Protein 8OKH (pdb70)

Nearest PDB structures (foldseek):
  8okh-assembly1_B  TM=1.004E+00  e=7.926E-37  Bdellovibrio bacteriovorus HD100
  4jdo-assembly1_A  TM=2.834E-01  e=5.975E-04  Chlamydia trachomatis
  3smh-assembly1_D  TM=2.593E-01  e=8.042E-04  Arachis hypogaea
  2ea7-assembly1_B  TM=2.022E-01  e=3.500E-04  Vigna angularis
  8ofd-assembly1_A  TM=1.565E-01  e=4.245E-03  Lupinus albus

Radius of gyration: 21.66 Å; Cα contacts (8 Å, |Δi|>4): 1075; chains: 2; bounding box: 51×47×64 Å

Secondary structure (DSSP, 8-state):
---EEEEE-SSBSSPPSEEE--EETTEEEE---EEEEE-TT-SEEEEEEEEEEEEEPPTTEEEEEEEEEEEEEEEE-SSSEEEEEEEEEEETTS--EEEEEEEEESSS-EEEEEEE---SEEEE--TT-EEEEEEEEEEEEEESS-EEEEEPPEEEEEEEEE----/-EEEEE-TTBSSPPSEEE--BSSSEEEE---EEEEE-TT-SEEEEEEEEEEEEE--SSEEEEEEEEEEEEEEEE-SSSEEEEEEEEEEETTS---EEEEEEEESSS-EEEEEEE---SEEEEPPTT-EEEEEEEEEEEEESSS-EEEEEPPEEEEEEEEE-----

Organism: Bdellovibrio bacteriovorus (strain ATCC 15356 / DSM 50701 / NCIMB 9529 / HD100) (NCBI:txid264462)

B-factor: mean 50.56, std 23.95, range [15.0, 150.12]

Structure (mmCIF, N/CA/C/O backbone):
data_8OKH
#
_entry.id   8OKH
#
_cell.length_a   90.159
_cell.length_b   90.159
_cell.length_c   112.552
_cell.angle_alpha   90.00
_cell.angle_beta   90.00
_cell.angle_gamma   90.00
#
_symmetry.space_group_name_H-M   'P 43 21 2'
#
loop_
_entity.id
_entity.type
_entity.pdbx_description
1 polymer 'DUF2807 domain-containing protein'
2 non-polymer GLYCEROL
3 non-polymer 1,2-ETHANEDIOL
4 water water
#
loop_
_atom_site.group_PDB
_atom_site.id
_atom_site.type_symbol
_atom_site.label_atom_id
_atom_site.label_alt_id
_atom_site.label_comp_id
_atom_site.label_asym_id
_atom_site.label_entity_id
_atom_site.label_seq_id
_atom_site.pdbx_PDB_ins_code
_atom_site.Cartn_x
_atom_site.Cartn_y
_atom_site.Cartn_z
_atom_site.occupancy
_atom_site.B_iso_or_equiv
_atom_site.auth_seq_id
_atom_site.auth_comp_id
_atom_site.auth_asym_id
_atom_site.auth_atom_id
_atom_site.pdbx_PDB_model_num
ATOM 1 N N . ALA A 1 4 ? -15.495 30.165 36.473 1.00 106.42 22 ALA A N 1
ATOM 2 C CA . ALA A 1 4 ? -15.965 30.527 37.808 1.00 110.96 22 ALA A CA 1
ATOM 3 C C . ALA A 1 4 ? -16.556 29.310 38.523 1.00 122.37 22 ALA A C 1
ATOM 4 O O . ALA A 1 4 ? -16.449 29.194 39.749 1.00 110.22 22 ALA A O 1
ATOM 6 N N . ALA A 1 5 ? -17.151 28.388 37.741 1.00 115.87 23 ALA A N 1
ATOM 7 C CA . ALA A 1 5 ? -17.947 27.272 38.265 1.00 92.75 23 ALA A CA 1
ATOM 8 C C . ALA A 1 5 ? -17.342 25.927 37.829 1.00 112.72 23 ALA A C 1
ATOM 9 O O . ALA A 1 5 ? -17.958 25.186 37.061 1.00 125.69 23 ALA A O 1
ATOM 11 N N . GLY A 1 6 ? -16.151 25.613 38.340 1.00 112.11 24 GLY A N 1
ATOM 12 C CA . GLY A 1 6 ? -15.425 24.357 38.112 1.00 76.62 24 GLY A CA 1
ATOM 13 C C . GLY A 1 6 ? -15.460 23.442 39.326 1.00 81.58 24 GLY A C 1
ATOM 14 O O . GLY A 1 6 ? -16.447 23.402 40.078 1.00 75.88 24 GLY A O 1
ATOM 15 N N . PHE A 1 7 ? -14.380 22.670 39.512 1.00 81.04 25 PHE A N 1
ATOM 16 C CA . PHE A 1 7 ? -14.383 21.766 40.668 1.00 61.62 25 PHE A CA 1
ATOM 17 C C . PHE A 1 7 ? -12.964 21.391 41.101 1.00 67.06 25 PHE A C 1
ATOM 18 O O . PHE A 1 7 ? -12.043 21.362 40.277 1.00 63.78 25 PHE A O 1
ATOM 26 N N . VAL A 1 8 ? -12.844 21.042 42.390 1.00 67.83 26 VAL A N 1
ATOM 27 C CA . VAL A 1 8 ? -11.500 20.750 42.964 1.00 58.65 26 VAL A CA 1
ATOM 28 C C . VAL A 1 8 ? -11.451 19.367 43.615 1.00 51.18 26 VAL A C 1
ATOM 29 O O . VAL A 1 8 ? -12.384 19.034 44.365 1.00 53.96 26 VAL A O 1
ATOM 33 N N . GLU A 1 9 ? -10.412 18.594 43.318 1.00 52.41 27 GLU A N 1
ATOM 34 C CA . GLU A 1 9 ? -10.155 17.293 43.936 1.00 55.31 27 GLU A CA 1
ATOM 35 C C . GLU A 1 9 ? -8.943 17.442 44.857 1.00 53.35 27 GLU A C 1
ATOM 36 O O . GLU A 1 9 ? -7.911 17.960 44.432 1.00 47.53 27 GLU A O 1
ATOM 42 N N . THR A 1 10 ? -9.051 17.020 46.115 1.00 51.87 28 THR A N 1
ATOM 43 C CA . THR A 1 10 ? -7.878 17.048 46.979 1.00 34.90 28 THR A CA 1
ATOM 44 C C . THR A 1 10 ? -7.534 15.627 47.389 1.00 41.65 28 THR A C 1
ATOM 45 O O . THR A 1 10 ? -8.398 14.743 47.378 1.00 42.45 28 THR A O 1
ATOM 49 N N . ALA A 1 11 ? -6.261 15.421 47.744 1.00 38.40 29 ALA A N 1
ATOM 50 C CA . ALA A 1 11 ? -5.747 14.105 48.110 1.00 33.66 29 ALA A CA 1
ATOM 51 C C . ALA A 1 11 ? -4.529 14.255 48.997 1.00 37.87 29 ALA A C 1
ATOM 52 O O . ALA A 1 11 ? -3.827 15.265 48.959 1.00 42.50 29 ALA A O 1
ATOM 54 N N . GLY A 1 12 ? -4.274 13.224 49.784 1.00 41.41 30 GLY A N 1
ATOM 55 C CA . GLY A 1 12 ? -3.070 13.178 50.582 1.00 48.16 30 GLY A CA 1
ATOM 56 C C . GLY A 1 12 ? -3.377 12.776 52.007 1.00 37.78 30 GLY A C 1
ATOM 57 O O . GLY A 1 12 ? -4.525 12.840 52.452 1.00 54.54 30 GLY A O 1
ATOM 58 N N . ASN A 1 13 ? -2.344 12.382 52.734 1.00 42.14 31 ASN A N 1
ATOM 59 C CA . ASN A 1 13 ? -2.449 11.879 54.098 1.00 36.85 31 ASN A CA 1
ATOM 60 C C . ASN A 1 13 ? -2.425 12.971 55.160 1.00 3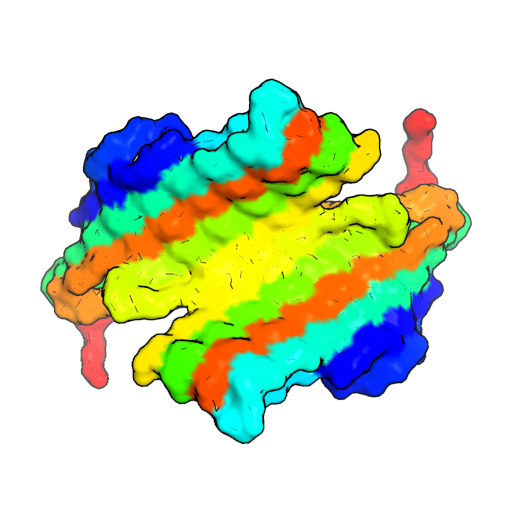1.43 31 ASN A C 1
ATOM 61 O O . ASN A 1 13 ? -2.552 12.653 56.337 1.00 38.88 31 ASN A O 1
ATOM 66 N N . ALA A 1 14 ? -2.209 14.236 54.800 1.00 38.46 32 ALA A N 1
ATOM 67 C CA . ALA A 1 14 ? -2.148 15.287 55.808 1.00 34.88 32 ALA A CA 1
ATOM 68 C C . ALA A 1 14 ? -3.136 16.439 55.556 1.00 37.81 32 ALA A C 1
ATOM 69 O O . ALA A 1 14 ? -3.059 17.462 56.245 1.00 46.73 32 ALA A O 1
ATOM 71 N N . CYS A 1 15 ? -4.067 16.311 54.613 1.00 33.75 33 CYS A N 1
ATOM 72 C CA . CYS A 1 15 ? -5.114 17.317 54.471 1.00 30.68 33 CYS A CA 1
ATOM 73 C C . CYS A 1 15 ? -5.866 17.466 55.786 1.00 34.75 33 CYS A C 1
ATOM 74 O O . CYS A 1 15 ? -6.182 16.479 56.447 1.00 44.49 33 CYS A O 1
ATOM 77 N N . GLU A 1 16 ? -6.103 18.699 56.213 1.00 33.68 34 GLU A N 1
ATOM 78 C CA . GLU A 1 16 ? -6.852 18.856 57.448 1.00 33.74 34 GLU A CA 1
ATOM 79 C C . GLU A 1 16 ? -8.310 18.505 57.233 1.00 44.40 34 GLU A C 1
ATOM 80 O O . GLU A 1 16 ? -8.976 17.941 58.118 1.00 45.08 34 GLU A O 1
ATOM 86 N N . TRP A 1 17 ? -8.818 18.844 56.065 1.00 38.83 35 TRP A N 1
ATOM 87 C CA . TRP A 1 17 ? -10.194 18.589 55.699 1.00 37.43 35 TRP A CA 1
ATOM 88 C C . TRP A 1 17 ? -10.232 17.373 54.814 1.00 43.24 35 TRP A C 1
ATOM 89 O O . TRP A 1 17 ? -9.379 17.214 53.937 1.00 38.05 35 TRP A O 1
ATOM 100 N N . THR A 1 18 ? -11.240 16.545 55.041 1.00 46.72 36 THR A N 1
ATOM 101 C CA . THR A 1 18 ? -11.371 15.247 54.413 1.00 48.69 36 THR A CA 1
ATOM 102 C C . THR A 1 18 ? -11.176 15.333 52.896 1.00 49.04 36 THR A C 1
ATOM 103 O O . THR A 1 18 ? -11.928 16.043 52.215 1.00 54.68 36 THR A O 1
ATOM 107 N N . PRO A 1 19 ? -10.184 14.638 52.344 1.00 41.22 37 PRO A N 1
ATOM 108 C CA . PRO A 1 19 ? -9.941 14.688 50.897 1.00 45.85 37 PRO A CA 1
ATOM 109 C C . PRO A 1 19 ? -11.144 14.234 50.068 1.00 51.72 37 PRO A C 1
ATOM 110 O O . PRO A 1 19 ? -11.838 13.274 50.418 1.00 42.05 37 PRO A O 1
ATOM 114 N N . GLY A 1 20 ? -11.371 14.914 48.942 1.00 45.35 38 GLY A N 1
ATOM 115 C CA . GLY A 1 20 ? -12.481 14.554 48.075 1.00 39.38 38 GLY A CA 1
ATOM 116 C C . GLY A 1 20 ? -12.691 15.585 46.980 1.00 45.28 38 GLY A C 1
ATOM 117 O O . GLY A 1 20 ? -11.794 16.374 46.673 1.00 45.72 38 GLY A O 1
ATOM 118 N N . ARG A 1 21 ? -13.897 15.559 46.398 1.00 53.31 39 ARG A N 1
ATOM 119 C CA . ARG A 1 21 ? -14.320 16.516 45.376 1.00 52.51 39 ARG A CA 1
ATOM 120 C C . ARG A 1 21 ? -15.163 17.614 46.011 1.00 48.59 39 ARG A C 1
ATOM 121 O O . ARG A 1 21 ? -16.106 17.317 46.746 1.00 71.22 39 ARG A O 1
ATOM 129 N N . TYR A 1 22 ? -14.838 18.873 45.700 1.00 60.98 40 TYR A N 1
ATOM 130 C CA . TYR A 1 22 ? -15.533 20.045 46.213 1.00 48.17 40 TYR A CA 1
ATOM 131 C C . TYR A 1 22 ? -15.956 20.950 45.060 1.00 67.55 40 TYR A C 1
ATOM 132 O O . TYR A 1 22 ? -15.345 20.961 43.984 1.00 64.90 40 TYR A O 1
ATOM 141 N N . GLU A 1 23 ? -16.973 21.769 45.321 1.00 72.04 41 GLU A N 1
ATOM 142 C CA . GLU A 1 23 ? -17.464 22.726 44.344 1.00 65.52 41 GLU A CA 1
ATOM 143 C C . GLU A 1 23 ? -16.818 24.087 44.566 1.00 75.35 41 GLU A C 1
ATOM 144 O O . GLU A 1 23 ? -16.246 24.365 45.620 1.00 73.21 41 GLU A O 1
ATOM 150 N N . LEU A 1 24 ? -16.802 24.892 43.509 1.00 86.32 42 LEU A N 1
ATOM 151 C CA . LEU A 1 24 ? -16.167 26.198 43.583 1.00 79.72 42 LEU A CA 1
ATOM 152 C C . LEU A 1 24 ? -17.107 27.215 44.212 1.00 90.99 42 LEU A C 1
ATOM 153 O O . LEU A 1 24 ? -18.275 27.341 43.816 1.00 91.25 42 LEU A O 1
ATOM 158 N N . SER A 1 25 ? -16.594 27.950 45.191 1.00 99.60 43 SER A N 1
ATOM 159 C CA . SER A 1 25 ? -17.355 29.032 45.788 1.00 112.60 43 SER A CA 1
ATOM 160 C C . SER A 1 25 ? -16.416 30.199 46.024 1.00 113.90 43 SER A C 1
ATOM 161 O O . SER A 1 25 ? -15.319 30.033 46.582 1.00 87.80 43 SER A O 1
ATOM 164 N N . GLU A 1 26 ? -16.857 31.366 45.560 1.00 122.11 44 GLU A N 1
ATOM 165 C CA . GLU A 1 26 ? -16.085 32.597 45.626 1.00 114.79 44 GLU A CA 1
ATOM 166 C C . GLU A 1 26 ? -16.420 33.388 46.881 1.00 111.68 44 GLU A C 1
ATOM 167 O O . GLU A 1 26 ? -17.459 34.054 46.948 1.00 117.51 44 GLU A O 1
ATOM 173 N N . THR A 1 27 ? -15.515 33.363 47.841 1.00 117.45 45 THR A N 1
ATOM 174 C CA . THR A 1 27 ? -15.631 34.150 49.059 1.00 110.48 45 THR A CA 1
ATOM 175 C C . THR A 1 27 ? -14.857 35.454 48.855 1.00 113.00 45 THR A C 1
ATOM 176 O O . THR A 1 27 ? -13.626 35.434 48.751 1.00 128.53 45 THR A O 1
ATOM 180 N N . GLU A 1 28 ? -15.565 36.584 48.774 1.00 105.82 46 GLU A N 1
ATOM 181 C CA . GLU A 1 28 ? -14.918 37.903 48.691 1.00 114.32 46 GLU A CA 1
ATOM 182 C C . GLU A 1 28 ? -14.032 38.072 47.439 1.00 119.26 46 GLU A C 1
ATOM 183 O O . GLU A 1 28 ? -12.950 38.663 47.502 1.00 114.19 46 GLU A O 1
ATOM 189 N N . GLY A 1 29 ? -14.481 37.552 46.287 1.00 116.52 47 GLY A N 1
ATOM 190 C CA . GLY A 1 29 ? -13.723 37.604 45.035 1.00 96.69 47 GLY A CA 1
ATOM 191 C C . GLY A 1 29 ? -12.564 36.626 44.900 1.00 94.66 47 GLY A C 1
ATOM 192 O O . GLY A 1 29 ? -12.007 36.481 43.790 1.00 87.53 47 GLY A O 1
ATOM 193 N N . ARG A 1 30 ? -12.209 35.931 45.975 1.00 76.54 48 ARG A N 1
ATOM 194 C CA . ARG A 1 30 ? -11.110 34.983 46.009 1.00 55.88 48 ARG A CA 1
ATOM 195 C C . ARG A 1 30 ? -11.636 33.595 46.320 1.00 58.38 48 ARG A C 1
ATOM 196 O O . ARG A 1 30 ? -12.490 33.425 47.189 1.00 88.53 48 ARG A O 1
ATOM 204 N N . VAL A 1 31 ? -11.134 32.611 45.599 1.00 57.04 49 VAL A N 1
ATOM 205 C CA . VAL A 1 31 ? -11.557 31.229 45.745 1.00 50.03 49 VAL A CA 1
ATOM 206 C C . VAL A 1 31 ? -10.700 30.557 46.815 1.00 52.21 49 VAL A C 1
ATOM 207 O O . VAL A 1 31 ? -9.464 30.610 46.745 1.00 44.70 49 VAL A O 1
ATOM 211 N N . ARG A 1 32 ? -11.340 29.895 47.790 1.00 48.54 50 ARG A N 1
ATOM 212 C CA . ARG A 1 32 ? -10.610 29.082 48.765 1.00 41.57 50 ARG A CA 1
ATOM 213 C C . ARG A 1 32 ? -10.573 27.631 48.292 1.00 42.67 50 ARG A C 1
ATOM 214 O O . ARG A 1 32 ? -11.618 27.044 48.013 1.00 46.45 50 ARG A O 1
ATOM 222 N N . ILE A 1 33 ? -9.356 27.090 48.191 1.00 40.41 51 ILE A N 1
ATOM 223 C CA . ILE A 1 33 ? -9.187 25.648 47.859 1.00 37.99 51 ILE A CA 1
ATOM 224 C C . ILE A 1 33 ? -8.928 24.951 49.193 1.00 37.52 51 ILE A C 1
ATOM 225 O O . ILE A 1 33 ? -8.085 25.442 49.956 1.00 47.87 51 ILE A O 1
ATOM 230 N N . PRO A 1 34 ? -9.621 23.845 49.514 1.00 48.52 52 PRO A N 1
ATOM 231 C CA . PRO A 1 34 ? -9.504 23.206 50.848 1.00 43.29 52 PRO A CA 1
ATOM 232 C C . PRO A 1 34 ? -8.288 22.296 50.957 1.00 35.64 52 PRO A C 1
ATOM 233 O O . PRO A 1 34 ? -8.393 21.079 51.190 1.00 34.77 52 PRO A O 1
ATOM 237 N N . ASN A 1 35 ? -7.112 22.860 50.709 1.00 44.11 53 ASN A N 1
ATOM 238 C CA . ASN A 1 35 ? -5.883 22.084 50.772 1.00 34.68 53 ASN A CA 1
ATOM 239 C C . ASN A 1 35 ? -5.100 22.401 52.040 1.00 41.65 53 ASN A C 1
ATOM 240 O O . ASN A 1 35 ? -3.886 22.237 52.081 1.00 38.82 53 ASN A O 1
ATOM 245 N N . GLY A 1 36 ? -5.780 22.877 53.080 1.00 41.17 54 GLY A N 1
ATOM 246 C CA . GLY A 1 36 ? -5.090 23.130 54.331 1.00 34.78 54 GLY A CA 1
ATOM 247 C C . GLY A 1 36 ? -4.407 21.865 54.811 1.00 40.96 54 GLY A C 1
ATOM 248 O O . GLY A 1 36 ? -4.896 20.749 54.592 1.00 35.68 54 GLY A O 1
ATOM 249 N N . LEU A 1 37 ? -3.244 22.043 55.436 1.00 35.30 55 LEU A N 1
ATOM 250 C CA . LEU A 1 37 ? -2.386 20.936 55.836 1.00 23.82 55 LEU A CA 1
ATOM 251 C C . LEU A 1 37 ? -2.064 20.953 57.329 1.00 26.41 55 LEU A C 1
ATOM 252 O O . LEU A 1 37 ? -1.766 22.006 57.898 1.00 33.86 55 LEU A O 1
ATOM 257 N N . TYR A 1 38 ? -2.072 19.780 57.958 1.00 29.82 56 TYR A N 1
ATOM 258 C CA . TYR A 1 38 ? -1.714 19.655 59.372 1.00 24.88 56 TYR A CA 1
ATOM 259 C C . TYR A 1 38 ? -0.786 18.457 59.584 1.00 26.99 56 TYR A C 1
ATOM 260 O O . TYR A 1 38 ? -1.172 17.321 59.289 1.00 31.64 56 TYR A O 1
ATOM 269 N N . VAL A 1 39 ? 0.434 18.709 60.083 1.00 27.99 57 VAL A N 1
ATOM 270 C CA . VAL A 1 39 ? 1.450 17.679 60.349 1.00 22.29 57 VAL A CA 1
ATOM 271 C C . VAL A 1 39 ? 2.061 17.936 61.724 1.00 25.39 57 VAL A C 1
ATOM 272 O O . VAL A 1 39 ? 2.501 19.054 62.011 1.00 28.14 57 VAL A O 1
ATOM 276 N N . LYS A 1 40 ? 2.135 16.906 62.554 1.00 34.83 58 LYS A N 1
ATOM 277 C CA . LYS A 1 40 ? 2.601 17.035 63.930 1.00 26.65 58 LYS A CA 1
ATOM 278 C C . LYS A 1 40 ? 3.596 15.932 64.252 1.00 26.24 58 LYS A C 1
ATOM 279 O O . LYS A 1 40 ? 3.481 14.814 63.757 1.00 36.31 58 LYS A O 1
ATOM 285 N N . LYS A 1 41 ? 4.562 16.228 65.111 1.00 42.10 59 LYS A N 1
ATOM 286 C CA . LYS A 1 41 ? 5.532 15.217 65.532 1.00 28.62 59 LYS A CA 1
ATOM 287 C C . LYS A 1 41 ? 5.762 15.332 67.019 1.00 31.06 59 LYS A C 1
ATOM 288 O O . LYS A 1 41 ? 5.961 16.438 67.542 1.00 34.09 59 LYS A O 1
ATOM 294 N N . GLU A 1 42 ? 5.751 14.194 67.680 1.00 32.07 60 GLU A N 1
ATOM 295 C CA . GLU A 1 42 ? 6.077 14.121 69.083 1.00 29.26 60 GLU A CA 1
ATOM 296 C C . GLU A 1 42 ? 7.555 13.756 69.238 1.00 40.56 60 GLU A C 1
ATOM 297 O O . GLU A 1 42 ? 8.262 13.487 68.260 1.00 45.31 60 GLU A O 1
ATOM 303 N N . GLU A 1 43 ? 8.023 13.705 70.486 1.00 37.39 61 GLU A N 1
ATOM 304 C CA . GLU A 1 43 ? 9.382 13.257 70.765 1.00 37.02 61 GLU A CA 1
ATOM 305 C C . GLU A 1 43 ? 9.528 11.744 70.578 1.00 48.22 61 GLU A C 1
ATOM 306 O O . GLU A 1 43 ? 10.640 11.214 70.561 1.00 45.03 61 GLU A O 1
ATOM 312 N N . THR A 1 44 ? 8.429 11.045 70.414 1.00 50.40 62 THR A N 1
ATOM 313 C CA . THR A 1 44 ? 8.422 9.616 70.221 1.00 41.00 62 THR A CA 1
ATOM 314 C C . THR A 1 44 ? 8.768 9.240 68.784 1.00 40.71 62 THR A C 1
ATOM 315 O O . THR A 1 44 ? 8.792 8.056 68.442 1.00 57.23 62 THR A O 1
ATOM 319 N N . SER A 1 45 ? 8.994 10.206 67.913 1.00 45.01 63 SER A N 1
ATOM 320 C CA . SER A 1 45 ? 9.347 9.881 66.546 1.00 35.77 63 SER A CA 1
ATOM 321 C C . SER A 1 45 ? 10.370 10.884 66.039 1.00 44.57 63 SER A C 1
ATOM 322 O O . SER A 1 45 ? 10.350 12.075 66.395 1.00 34.24 63 SER A O 1
ATOM 325 N N . LYS A 1 46 ? 11.254 10.395 65.186 1.00 39.37 64 LYS A N 1
ATOM 326 C CA . LYS A 1 46 ? 12.331 11.227 64.667 1.00 34.38 64 LYS A CA 1
ATOM 327 C C . LYS A 1 46 ? 11.956 11.895 63.352 1.00 36.92 64 LYS A C 1
ATOM 328 O O . LYS A 1 46 ? 12.721 12.724 62.858 1.00 43.09 64 LYS A O 1
ATOM 334 N N . ILE A 1 47 ? 10.790 11.531 62.808 1.00 43.26 65 ILE A N 1
ATOM 335 C CA . ILE A 1 47 ? 10.377 12.092 61.490 1.00 41.48 65 ILE A CA 1
ATOM 336 C C . ILE A 1 47 ? 8.865 12.014 61.268 1.00 38.79 65 ILE A C 1
ATOM 337 O O . ILE A 1 47 ? 8.277 10.965 61.574 1.00 54.15 65 ILE A O 1
ATOM 342 N N . ALA A 1 48 ? 8.265 13.101 60.790 1.00 42.05 66 ALA A N 1
ATOM 343 C CA . ALA A 1 48 ? 6.868 13.145 60.381 1.00 37.32 66 ALA A CA 1
ATOM 344 C C . ALA A 1 48 ? 6.819 13.841 59.028 1.00 29.78 66 ALA A C 1
ATOM 345 O O . ALA A 1 48 ? 7.605 14.755 58.766 1.00 39.63 66 ALA A O 1
ATOM 347 N N . ARG A 1 49 ? 5.974 13.344 58.135 1.00 28.56 67 ARG A N 1
ATOM 348 C CA . ARG A 1 49 ? 5.832 13.946 56.824 1.00 28.96 67 ARG A CA 1
ATOM 349 C C . ARG A 1 49 ? 4.370 13.888 56.413 1.00 29.69 67 ARG A C 1
ATOM 350 O O . ARG A 1 49 ? 3.647 12.959 56.776 1.00 41.44 67 ARG A O 1
ATOM 358 N N . GLY A 1 50 ? 3.920 14.897 55.682 1.00 31.77 68 GLY A N 1
ATOM 359 C CA . GLY A 1 50 ? 2.534 14.914 55.244 1.00 22.92 68 GLY A CA 1
ATOM 360 C C . GLY A 1 50 ? 2.356 15.749 54.004 1.00 26.32 68 GLY A C 1
ATOM 361 O O . GLY A 1 50 ? 3.092 16.706 53.776 1.00 28.35 68 GLY A O 1
ATOM 362 N N . SER A 1 51 ? 1.337 15.420 53.220 1.00 36.52 69 SER A N 1
ATOM 363 C CA . SER A 1 51 ? 1.137 16.168 52.001 1.00 34.98 69 SER A CA 1
ATOM 364 C C . SER A 1 51 ? -0.356 16.332 51.760 1.00 36.93 69 SER A C 1
ATOM 365 O O . SER A 1 51 ? -1.165 15.515 52.205 1.00 39.15 69 SER A O 1
ATOM 368 N N . CYS A 1 52 ? -0.707 17.437 51.098 1.00 34.72 70 CYS A N 1
ATOM 369 C CA . CYS A 1 52 ? -2.044 17.666 50.571 1.00 36.52 70 CYS A CA 1
ATOM 370 C C . CYS A 1 52 ? -1.898 18.294 49.193 1.00 34.39 70 CYS A C 1
ATOM 371 O O . CYS A 1 52 ? -1.285 19.361 49.034 1.00 36.82 70 CYS A O 1
ATOM 374 N N . THR A 1 53 ? -2.455 17.626 48.199 1.00 31.32 71 THR A N 1
ATOM 375 C CA . THR A 1 53 ? -2.404 18.046 46.811 1.00 32.83 71 THR A CA 1
ATOM 376 C C . THR A 1 53 ? -3.822 18.327 46.346 1.00 29.94 71 THR A C 1
ATOM 377 O O . THR A 1 53 ? -4.788 17.771 46.882 1.00 45.13 71 THR A O 1
ATOM 381 N N . PHE A 1 54 ? -3.947 19.182 45.337 1.00 41.11 72 PHE A N 1
ATOM 382 C CA . PHE A 1 54 ? -5.246 19.416 44.703 1.00 34.45 72 PHE A CA 1
ATOM 383 C C . PHE A 1 54 ? -5.123 19.472 43.185 1.00 32.57 72 PHE A C 1
ATOM 384 O O . PHE A 1 54 ? -4.061 19.784 42.628 1.00 40.43 72 PHE A O 1
ATOM 392 N N . ALA A 1 55 ? -6.231 19.151 42.533 1.00 32.78 73 ALA A N 1
ATOM 393 C CA . ALA A 1 55 ? -6.399 19.247 41.090 1.00 33.35 73 ALA A CA 1
ATOM 394 C C . ALA A 1 55 ? -7.659 20.049 40.833 1.00 46.27 73 ALA A C 1
ATOM 395 O O . ALA A 1 55 ? -8.757 19.629 41.215 1.00 43.25 73 ALA A O 1
ATOM 397 N N . LEU A 1 56 ? -7.512 21.203 40.211 1.00 51.93 74 LEU A N 1
ATOM 398 C CA . LEU A 1 56 ? -8.622 22.119 40.009 1.00 42.25 74 LEU A CA 1
ATOM 399 C C . LEU A 1 56 ? -8.930 22.164 38.529 1.00 41.99 74 LEU A C 1
ATOM 400 O O . LEU A 1 56 ? -8.128 22.677 37.753 1.00 43.81 74 LEU A O 1
ATOM 405 N N . THR A 1 57 ? -10.082 21.630 38.137 1.00 57.26 75 THR A N 1
ATOM 406 C CA . THR A 1 57 ? -10.474 21.600 36.738 1.00 51.86 75 THR A CA 1
ATOM 407 C C . THR A 1 57 ? -11.351 22.808 36.446 1.00 50.49 75 THR A C 1
ATOM 408 O O . THR A 1 57 ? -12.397 23.006 37.099 1.00 62.48 75 THR A O 1
ATOM 412 N N . LEU A 1 58 ? -10.908 23.605 35.464 1.00 47.45 76 LEU A N 1
ATOM 413 C CA . LEU A 1 58 ? -11.483 24.896 35.114 1.00 47.86 76 LEU A CA 1
ATOM 414 C C . LEU A 1 58 ? -11.930 24.865 33.666 1.00 63.55 76 LEU A C 1
ATOM 415 O O . LEU A 1 58 ? -11.105 24.655 32.761 1.00 74.88 76 LEU A O 1
ATOM 420 N N . LYS A 1 59 ? -13.225 25.113 33.447 1.00 79.58 77 LYS A N 1
ATOM 421 C CA . LYS A 1 59 ? -13.816 25.090 32.111 1.00 82.37 77 LYS A CA 1
ATOM 422 C C . LYS A 1 59 ? -14.278 26.500 31.776 1.00 72.25 77 LYS A C 1
ATOM 423 O O . LYS A 1 59 ? -15.247 26.999 32.358 1.00 68.26 77 LYS A O 1
ATOM 429 N N . ALA A 1 60 ? -13.658 27.086 30.796 1.00 66.87 78 ALA A N 1
ATOM 430 C CA . ALA A 1 60 ? -14.025 28.434 30.421 1.00 71.64 78 ALA A CA 1
ATOM 431 C C . ALA A 1 60 ? -15.275 28.406 29.541 1.00 84.81 78 ALA A C 1
ATOM 432 O O . ALA A 1 60 ? -15.381 27.574 28.634 1.00 92.12 78 ALA A O 1
ATOM 434 N N . PRO A 1 61 ? -16.283 29.272 29.790 1.00 73.74 79 PRO A N 1
ATOM 435 C CA . PRO A 1 61 ? -17.446 29.337 28.912 1.00 72.33 79 PRO A CA 1
ATOM 436 C C . PRO A 1 61 ? -16.985 29.766 27.514 1.00 84.34 79 PRO A C 1
ATOM 437 O O . PRO A 1 61 ? -15.939 30.377 27.405 1.00 85.57 79 PRO A O 1
ATOM 441 N N . ALA A 1 62 ? -17.773 29.441 26.489 1.00 94.04 80 ALA A N 1
ATOM 442 C CA . ALA A 1 62 ? -17.397 29.791 25.100 1.00 88.38 80 ALA A CA 1
ATOM 443 C C . ALA A 1 62 ? -17.219 31.307 24.992 1.00 85.42 80 ALA A C 1
ATOM 444 O O . ALA A 1 62 ? -17.992 32.040 25.635 1.00 88.44 80 ALA A O 1
ATOM 446 N N . GLY A 1 63 ? -16.226 31.748 24.217 1.00 85.16 81 GLY A N 1
ATOM 447 C CA . GLY A 1 63 ? -15.973 33.191 24.047 1.00 78.69 81 GLY A CA 1
ATOM 448 C C . GLY A 1 63 ? -15.488 33.811 25.341 1.00 83.69 81 GLY A C 1
ATOM 449 O O . GLY A 1 63 ? -15.446 35.052 25.423 1.00 86.94 81 GLY A O 1
ATOM 450 N N . LYS A 1 64 ? -15.136 32.973 26.318 1.00 71.47 82 LYS A N 1
ATOM 451 C CA . LYS A 1 64 ? -14.664 33.476 27.633 1.00 82.68 82 LYS A CA 1
ATOM 452 C C . LYS A 1 64 ? -13.323 32.818 27.963 1.00 74.78 82 LYS A C 1
ATOM 453 O O . LYS A 1 64 ? -13.042 31.740 27.407 1.00 91.91 82 LYS A O 1
ATOM 459 N N . LYS A 1 65 ? -12.530 33.449 28.827 1.00 76.67 83 LYS A N 1
ATOM 460 C CA . LYS A 1 65 ? -11.244 32.882 29.229 1.00 77.81 83 LYS A CA 1
ATOM 461 C C . LYS A 1 65 ? -11.159 32.881 30.761 1.00 82.98 83 LYS A C 1
ATOM 462 O O . LYS A 1 65 ? -11.654 33.806 31.407 1.00 72.73 83 LYS A O 1
ATOM 468 N N . ILE A 1 66 ? -10.576 31.849 31.373 1.00 61.40 84 ILE A N 1
ATOM 469 C CA . ILE A 1 66 ? -10.448 31.820 32.829 1.00 55.47 84 ILE A CA 1
ATOM 470 C C . ILE A 1 66 ? -8.999 32.087 33.188 1.00 58.25 84 ILE A C 1
ATOM 471 O O . ILE A 1 66 ? -8.092 31.496 32.598 1.00 68.00 84 ILE A O 1
ATOM 476 N N . VAL A 1 67 ? -8.776 32.993 34.137 1.00 53.87 85 VAL A N 1
ATOM 477 C CA . VAL A 1 67 ? -7.428 33.370 34.535 1.00 47.96 85 VAL A CA 1
ATOM 478 C C . VAL A 1 67 ? -7.281 33.270 36.048 1.00 64.40 85 VAL A C 1
ATOM 479 O O . VAL A 1 67 ? -8.122 33.791 36.797 1.00 58.45 85 VAL A O 1
ATOM 483 N N . VAL A 1 68 ? -6.199 32.617 36.482 1.00 48.65 86 VAL A N 1
ATOM 484 C CA . VAL A 1 68 ? -5.874 32.397 37.882 1.00 38.54 86 VAL A CA 1
ATOM 485 C C . VAL A 1 68 ? -4.550 33.090 38.168 1.00 46.43 86 VAL A C 1
ATOM 486 O O . VAL A 1 68 ? -3.565 32.852 37.451 1.00 55.43 86 VAL A O 1
ATOM 490 N N . ARG A 1 69 ? -4.532 33.930 39.219 1.00 54.24 87 ARG A N 1
ATOM 491 C CA . ARG A 1 69 ? -3.351 34.677 39.653 1.00 46.84 87 ARG A CA 1
ATOM 492 C C . ARG A 1 69 ? -3.333 34.853 41.169 1.00 60.59 87 ARG A C 1
ATOM 493 O O . ARG A 1 69 ? -4.341 34.649 41.869 1.00 52.79 87 ARG A O 1
ATOM 501 N N . ASP A 1 70 ? -2.160 35.267 41.664 1.00 55.33 88 ASP A N 1
ATOM 502 C CA . ASP A 1 70 ? -1.997 35.781 43.025 1.00 56.25 88 ASP A CA 1
ATOM 503 C C . ASP A 1 70 ? -2.446 34.773 44.097 1.00 48.61 88 ASP A C 1
ATOM 504 O O . ASP A 1 70 ? -3.396 34.996 44.843 1.00 51.16 88 ASP A O 1
ATOM 509 N N . SER A 1 71 ? -1.743 33.648 44.172 1.00 42.88 89 SER A N 1
ATOM 510 C CA . SER A 1 71 ? -2.014 32.701 45.248 1.00 40.08 89 SER A CA 1
ATOM 511 C C . SER A 1 71 ? -1.448 33.216 46.567 1.00 33.82 89 SER A C 1
ATOM 512 O O . SER A 1 71 ? -0.493 33.996 46.603 1.00 42.90 89 SER A O 1
ATOM 515 N N . GLN A 1 72 ? -2.065 32.777 47.656 1.00 37.66 90 GLN A N 1
ATOM 516 C CA . GLN A 1 72 ? -1.714 33.216 49.002 1.00 35.60 90 GLN A CA 1
ATOM 517 C C . GLN A 1 72 ? -2.112 32.105 49.946 1.00 31.67 90 GLN A C 1
ATOM 518 O O . GLN A 1 72 ? -3.289 31.745 49.968 1.00 39.31 90 GLN A O 1
ATOM 524 N N . GLN A 1 73 ? -1.162 31.593 50.738 1.00 30.03 91 GLN A N 1
ATOM 525 C CA . GLN A 1 73 ? -1.439 30.505 51.675 1.00 31.40 91 GLN A CA 1
ATOM 526 C C . GLN A 1 73 ? -0.721 30.803 52.973 1.00 33.41 91 GLN A C 1
ATOM 527 O O . GLN A 1 73 ? 0.487 31.031 52.949 1.00 37.74 91 GLN A O 1
ATOM 533 N N . LEU A 1 74 ? -1.459 30.869 54.085 1.00 31.47 92 LEU A N 1
ATOM 534 C CA . LEU A 1 74 ? -0.852 31.149 55.385 1.00 27.55 92 LEU A CA 1
ATOM 535 C C . LEU A 1 74 ? -0.279 29.875 55.971 1.00 24.50 92 LEU A C 1
ATOM 536 O O . LEU A 1 74 ? -1.005 28.896 56.170 1.00 33.90 92 LEU A O 1
ATOM 541 N N . ILE A 1 75 ? 1.022 29.892 56.246 1.00 31.07 93 ILE A N 1
ATOM 542 C CA . ILE A 1 75 ? 1.771 28.747 56.742 1.00 35.22 93 ILE A CA 1
ATOM 543 C C . ILE A 1 75 ? 2.366 29.104 58.097 1.00 26.73 93 ILE A C 1
ATOM 544 O O . ILE A 1 75 ? 3.021 30.143 58.230 1.00 32.25 93 ILE A O 1
ATOM 549 N N . SER A 1 76 ? 2.178 28.227 59.082 1.00 20.50 94 SER A N 1
ATOM 550 C CA . SER A 1 76 ? 2.626 28.438 60.453 1.00 30.81 94 SER A CA 1
ATOM 551 C C . SER A 1 76 ? 3.423 27.233 60.886 1.00 29.36 94 SER A C 1
ATOM 552 O O . SER A 1 76 ? 2.866 26.130 61.015 1.00 36.27 94 SER A O 1
ATOM 555 N N . LEU A 1 77 ? 4.695 27.461 61.179 1.00 25.67 95 LEU A N 1
ATOM 556 C CA . LEU A 1 77 ? 5.608 26.422 61.619 1.00 24.62 95 LEU A CA 1
ATOM 557 C C . LEU A 1 77 ? 5.971 26.668 63.066 1.00 30.85 95 LEU A C 1
ATOM 558 O O . LEU A 1 77 ? 6.298 27.812 63.449 1.00 33.01 95 LEU A O 1
ATOM 563 N N . ARG A 1 78 ? 5.930 25.583 63.848 1.00 24.07 96 ARG A N 1
ATOM 564 C CA . ARG A 1 78 ? 6.313 25.634 65.279 1.00 18.45 96 ARG A CA 1
ATOM 565 C C . ARG A 1 78 ? 7.280 24.479 65.554 1.00 21.81 96 ARG A C 1
ATOM 566 O O . ARG A 1 78 ? 6.936 23.335 65.213 1.00 25.18 96 ARG A O 1
ATOM 574 N N . ALA A 1 79 ? 8.437 24.771 66.143 1.00 32.25 97 ALA A N 1
ATOM 575 C CA . ALA A 1 79 ? 9.449 23.761 66.451 1.00 30.74 97 ALA A CA 1
ATOM 576 C C . ALA A 1 79 ? 9.856 23.919 67.913 1.00 30.33 97 ALA A C 1
ATOM 577 O O . ALA A 1 79 ? 10.058 25.044 68.376 1.00 31.29 97 ALA A O 1
ATOM 579 N N . TYR A 1 80 ? 9.934 22.807 68.653 1.00 33.58 98 TYR A N 1
ATOM 580 C CA . TYR A 1 80 ? 10.338 22.889 70.051 1.00 27.64 98 TYR A CA 1
ATOM 581 C C . TYR A 1 80 ? 11.692 22.202 70.231 1.00 34.12 98 TYR A C 1
ATOM 582 O O . TYR A 1 80 ? 12.031 21.279 69.486 1.00 36.50 98 TYR A O 1
ATOM 591 N N . PRO A 1 81 ? 12.518 22.654 71.166 1.00 34.85 99 PRO A N 1
ATOM 592 C CA . PRO A 1 81 ? 13.818 21.993 71.376 1.00 34.20 99 PRO A CA 1
ATOM 593 C C . PRO A 1 81 ? 13.640 20.556 71.855 1.00 36.99 99 PRO A C 1
ATOM 594 O O . PRO A 1 81 ? 12.557 20.142 72.291 1.00 37.38 99 PRO A O 1
ATOM 598 N N . GLN A 1 82 ? 14.682 19.754 71.662 1.00 30.80 100 GLN A N 1
ATOM 599 C CA . GLN A 1 82 ? 15.999 20.117 71.180 1.00 38.22 100 GLN A CA 1
ATOM 600 C C . GLN A 1 82 ? 16.148 19.619 69.776 1.00 33.47 100 GLN A C 1
ATOM 601 O O . GLN A 1 82 ? 15.702 18.520 69.463 1.00 36.52 100 GLN A O 1
ATOM 607 N N . GLN A 1 83 ? 16.782 20.407 68.917 1.00 34.65 101 GLN A N 1
ATOM 608 C CA . GLN A 1 83 ? 17.146 19.952 67.576 1.00 29.25 101 GLN A CA 1
ATOM 609 C C . GLN A 1 83 ? 15.953 19.415 66.792 1.00 26.63 101 GLN A C 1
ATOM 610 O O . GLN A 1 83 ? 15.898 18.255 66.394 1.00 44.04 101 GLN A O 1
ATOM 616 N N . THR A 1 84 ? 15.010 20.295 66.519 1.00 30.49 102 THR A N 1
ATOM 617 C CA . THR A 1 84 ? 13.879 19.948 65.673 1.00 32.41 102 THR A CA 1
ATOM 618 C C . THR A 1 84 ? 13.841 20.880 64.476 1.00 34.60 102 THR A C 1
ATOM 619 O O . THR A 1 84 ? 13.977 22.100 64.634 1.00 34.03 102 THR A O 1
ATOM 623 N N . ARG A 1 85 ? 13.628 20.313 63.290 1.00 27.68 103 ARG A N 1
ATOM 624 C CA A ARG A 1 85 ? 13.572 21.059 62.042 0.47 29.92 103 ARG A CA 1
ATOM 625 C CA B ARG A 1 85 ? 13.572 21.062 62.044 0.53 28.50 103 ARG A CA 1
ATOM 626 C C . ARG A 1 85 ? 12.185 20.892 61.448 1.00 27.20 103 ARG A C 1
ATOM 627 O O . ARG A 1 85 ? 11.658 19.773 61.387 1.00 39.34 103 ARG A O 1
ATOM 642 N N . VAL A 1 86 ? 11.585 21.988 61.026 1.00 23.24 104 VAL A N 1
ATOM 643 C CA . VAL A 1 86 ? 10.277 21.938 60.396 1.00 23.62 104 VAL A CA 1
ATOM 644 C C . VAL A 1 86 ? 10.374 22.659 59.061 1.00 25.47 104 VAL A C 1
ATOM 645 O O . VAL A 1 86 ? 10.839 23.813 59.001 1.00 32.37 104 VAL A O 1
ATOM 649 N N . LYS A 1 87 ? 9.900 22.007 57.998 1.00 21.32 105 LYS A N 1
ATOM 650 C CA . LYS A 1 87 ? 10.012 22.574 56.663 1.00 32.70 105 LYS A CA 1
ATOM 651 C C . LYS A 1 87 ? 8.735 22.320 55.866 1.00 24.36 105 LYS A C 1
ATOM 652 O O . LYS A 1 87 ? 8.282 21.181 55.756 1.00 33.29 105 LYS A O 1
ATOM 658 N N . ALA A 1 88 ? 8.189 23.375 55.276 1.00 27.29 106 ALA A N 1
ATOM 659 C CA . ALA A 1 88 ? 7.060 23.298 54.362 1.00 26.53 106 ALA A CA 1
ATOM 660 C C . ALA A 1 88 ? 7.527 23.625 52.937 1.00 35.22 106 ALA A C 1
ATOM 661 O O . ALA A 1 88 ? 8.412 24.470 52.727 1.00 27.72 106 ALA A O 1
ATOM 663 N N . GLU A 1 89 ? 6.969 22.902 51.964 1.00 30.98 107 GLU A N 1
ATOM 664 C CA . GLU A 1 89 ? 7.260 23.057 50.538 1.00 32.23 107 GLU A CA 1
ATOM 665 C C . GLU A 1 89 ? 5.933 23.201 49.833 1.00 29.25 107 GLU A C 1
ATOM 666 O O . GLU A 1 89 ? 5.005 22.434 50.103 1.00 33.22 107 GLU A O 1
ATOM 672 N N . VAL A 1 90 ? 5.838 24.170 48.935 1.00 31.07 108 VAL A N 1
ATOM 673 C CA . VAL A 1 90 ? 4.595 24.444 48.240 1.00 34.47 108 VAL A CA 1
ATOM 674 C C . VAL A 1 90 ? 4.906 24.685 46.768 1.00 36.20 108 VAL A C 1
ATOM 675 O O . VAL A 1 90 ? 5.933 25.278 46.420 1.00 39.47 108 VAL A O 1
ATOM 679 N N . GLU A 1 91 ? 4.004 24.239 45.906 1.00 43.00 109 GLU A N 1
ATOM 680 C CA . GLU A 1 91 ? 4.262 24.237 44.468 1.00 51.35 109 GLU A CA 1
ATOM 681 C C . GLU A 1 91 ? 2.898 24.284 43.766 1.00 52.26 109 GLU A C 1
ATOM 682 O O . GLU A 1 91 ? 2.053 23.416 44.015 1.00 48.53 109 GLU A O 1
ATOM 688 N N . ILE A 1 92 ? 2.623 25.336 42.975 1.00 46.66 110 ILE A N 1
ATOM 689 C CA . ILE A 1 92 ? 1.395 25.418 42.174 1.00 46.83 110 ILE A CA 1
ATOM 690 C C . ILE A 1 92 ? 1.762 25.545 40.703 1.00 45.97 110 ILE A C 1
ATOM 691 O O . ILE A 1 92 ? 2.702 26.276 40.358 1.00 53.85 110 ILE A O 1
ATOM 696 N N . PHE A 1 93 ? 1.000 24.864 39.835 1.00 34.26 111 PHE A N 1
ATOM 697 C CA . PHE A 1 93 ? 1.397 24.817 38.433 1.00 40.84 111 PHE A CA 1
ATOM 698 C C . PHE A 1 93 ? 0.261 24.308 37.563 1.00 40.75 111 PHE A C 1
ATOM 699 O O . PHE A 1 93 ? -0.605 23.561 38.009 1.00 45.50 111 PHE A O 1
ATOM 707 N N . LYS A 1 94 ? 0.303 24.702 36.298 1.00 43.21 112 LYS A N 1
ATOM 708 C CA . LYS A 1 94 ? -0.626 24.156 35.327 1.00 34.20 112 LYS A CA 1
ATOM 709 C C . LYS A 1 94 ? -0.220 22.736 34.980 1.00 36.71 112 LYS A C 1
ATOM 710 O O . LYS A 1 94 ? 0.957 22.462 34.729 1.00 54.60 112 LYS A O 1
ATOM 716 N N . ALA A 1 95 ? -1.188 21.827 34.962 1.00 36.53 113 ALA A N 1
ATOM 717 C CA . ALA A 1 95 ? -0.892 20.445 34.593 1.00 45.80 113 ALA A CA 1
ATOM 718 C C . ALA A 1 95 ? -0.124 20.392 33.276 1.00 46.74 113 ALA A C 1
ATOM 719 O O . ALA A 1 95 ? -0.499 21.035 32.295 1.00 53.19 113 ALA A O 1
ATOM 721 N N . GLY A 1 96 ? 0.944 19.600 33.241 1.00 49.72 114 GLY A N 1
ATOM 722 C CA . GLY A 1 96 ? 1.755 19.538 32.049 1.00 46.17 114 GLY A CA 1
ATOM 723 C C . GLY A 1 96 ? 2.826 20.596 31.974 1.00 58.41 114 GLY A C 1
ATOM 724 O O . GLY A 1 96 ? 3.635 20.568 31.038 1.00 61.72 114 GLY A O 1
ATOM 725 N N . SER A 1 97 ? 2.778 21.597 32.843 1.00 45.41 115 SER A N 1
ATOM 726 C CA . SER A 1 97 ? 3.793 22.632 32.882 1.00 45.66 115 SER A CA 1
ATOM 727 C C . SER A 1 97 ? 4.596 22.547 34.163 1.00 39.73 115 SER A C 1
ATOM 728 O O . SER A 1 97 ? 4.218 21.878 35.137 1.00 36.37 115 SER A O 1
ATOM 731 N N . GLN A 1 98 ? 5.706 23.277 34.143 1.00 41.96 116 GLN A N 1
ATOM 732 C CA . GLN A 1 98 ? 6.563 23.436 35.302 1.00 36.00 116 GLN A CA 1
ATOM 733 C C . GLN A 1 98 ? 6.042 24.583 36.142 1.00 36.96 116 GLN A C 1
ATOM 734 O O . GLN A 1 98 ? 5.392 25.502 35.630 1.00 54.79 116 GLN A O 1
ATOM 740 N N . GLY A 1 99 ? 6.331 24.533 37.443 1.00 31.78 117 GLY A N 1
ATOM 741 C CA . GLY A 1 99 ? 6.019 25.625 38.326 1.00 36.60 117 GLY A CA 1
ATOM 742 C C . GLY A 1 99 ? 7.246 25.972 39.155 1.00 37.08 117 GLY A C 1
ATOM 743 O O . GLY A 1 99 ? 8.287 25.320 39.050 1.00 55.08 117 GLY A O 1
ATOM 744 N N . ALA A 1 100 ? 7.103 27.025 39.958 1.00 35.05 118 ALA A N 1
ATOM 745 C CA . ALA A 1 100 ? 8.122 27.454 40.909 1.00 31.21 118 ALA A CA 1
ATOM 746 C C . ALA A 1 100 ? 7.808 26.905 42.293 1.00 27.67 118 ALA A C 1
ATOM 747 O O . ALA A 1 100 ? 6.654 26.906 42.719 1.00 40.16 118 ALA A O 1
ATOM 749 N N . LYS A 1 101 ? 8.826 26.369 42.953 1.00 37.70 119 LYS A N 1
ATOM 750 C CA . LYS A 1 101 ? 8.692 25.727 44.246 1.00 29.01 119 LYS A CA 1
ATOM 751 C C . LYS A 1 101 ? 9.208 26.651 45.335 1.00 30.22 119 LYS A C 1
ATOM 752 O O . LYS A 1 101 ? 10.323 27.169 45.229 1.00 30.11 119 LYS A O 1
ATOM 758 N N . GLN A 1 102 ? 8.417 26.841 46.387 1.00 30.55 120 GLN A N 1
ATOM 759 C CA . GLN A 1 102 ? 8.817 27.691 47.504 1.00 43.83 120 GLN A CA 1
ATOM 760 C C . GLN A 1 102 ? 8.858 26.870 48.783 1.00 32.95 120 GLN A C 1
ATOM 761 O O . GLN A 1 102 ? 8.042 25.965 48.963 1.00 32.40 120 GLN A O 1
ATOM 767 N N . THR A 1 103 ? 9.827 27.165 49.664 1.00 30.55 121 THR A N 1
ATOM 768 C CA . THR A 1 103 ? 9.959 26.449 50.930 1.00 23.47 121 THR A CA 1
ATOM 769 C C . THR A 1 103 ? 10.167 27.428 52.065 1.00 28.62 121 THR A C 1
ATOM 770 O O . THR A 1 103 ? 10.658 28.543 51.879 1.00 30.61 121 THR A O 1
ATOM 774 N N . LEU A 1 104 ? 9.740 27.007 53.240 1.00 28.98 122 LEU A N 1
ATOM 775 C CA . LEU A 1 104 ? 9.884 27.799 54.443 1.00 29.29 122 LEU A CA 1
ATOM 776 C C . LEU A 1 104 ? 10.294 26.854 55.564 1.00 35.99 122 LEU A C 1
ATOM 777 O O . LEU A 1 104 ? 9.709 25.777 55.702 1.00 32.68 122 LEU A O 1
ATOM 782 N N . GLU A 1 105 ? 11.283 27.246 56.365 1.00 34.64 123 GLU A N 1
ATOM 783 C CA . GLU A 1 105 ? 11.896 26.310 57.297 1.00 22.60 123 GLU A CA 1
ATOM 784 C C . GLU A 1 105 ? 12.370 27.026 58.556 1.00 25.89 123 GLU A C 1
ATOM 785 O O . GLU A 1 105 ? 12.816 28.170 58.494 1.00 28.64 123 GLU A O 1
ATOM 791 N N . ILE A 1 106 ? 12.210 26.384 59.705 1.00 24.24 124 ILE A N 1
ATOM 792 C CA . ILE A 1 106 ? 12.815 26.867 60.943 1.00 25.84 124 ILE A CA 1
ATOM 793 C C . ILE A 1 106 ? 13.454 25.688 61.654 1.00 25.84 124 ILE A C 1
ATOM 794 O O . ILE A 1 106 ? 13.152 24.522 61.377 1.00 27.89 124 ILE A O 1
ATOM 799 N N . VAL A 1 107 ? 14.302 26.000 62.622 1.00 28.29 125 VAL A N 1
ATOM 800 C CA . VAL A 1 107 ? 14.970 24.977 63.416 1.00 34.24 125 VAL A CA 1
ATOM 801 C C . VAL A 1 107 ? 14.954 25.420 64.867 1.00 29.23 125 VAL A C 1
ATOM 802 O O . VAL A 1 107 ? 15.388 26.529 65.169 1.00 30.21 125 VAL A O 1
ATOM 806 N N . ALA A 1 108 ? 14.427 24.591 65.753 1.00 29.55 126 ALA A N 1
ATOM 807 C CA . ALA A 1 108 ? 14.594 24.770 67.184 1.00 26.61 126 ALA A CA 1
ATOM 808 C C . ALA A 1 108 ? 15.890 24.096 67.586 1.00 29.29 126 ALA A C 1
ATOM 809 O O . ALA A 1 108 ? 16.044 22.890 67.386 1.00 48.52 126 ALA A O 1
ATOM 811 N N . ALA A 1 109 ? 16.803 24.851 68.173 1.00 25.69 127 ALA A N 1
ATOM 812 C CA . ALA A 1 109 ? 18.012 24.247 68.695 1.00 34.26 127 ALA A CA 1
ATOM 813 C C . ALA A 1 109 ? 17.811 24.085 70.194 1.00 33.90 127 ALA A C 1
ATOM 814 O O . ALA A 1 109 ? 17.459 22.998 70.678 1.00 31.35 127 ALA A O 1
ATOM 816 N N . GLU A 1 110 ? 17.982 25.180 70.935 1.00 32.37 128 GLU A N 1
ATOM 817 C CA . GLU A 1 110 ? 17.876 25.135 72.390 1.00 30.54 128 GLU A CA 1
ATOM 818 C C . GLU A 1 110 ? 16.573 25.700 72.956 1.00 28.68 128 GLU A C 1
ATOM 819 O O . GLU A 1 110 ? 16.253 25.410 74.115 1.00 36.71 128 GLU A O 1
ATOM 825 N N . LYS A 1 111 ? 15.832 26.503 72.190 1.00 35.93 129 LYS A N 1
ATOM 826 C CA . LYS A 1 111 ? 14.574 27.093 72.622 1.00 31.69 129 LYS A CA 1
ATOM 827 C C . LYS A 1 111 ? 13.548 26.932 71.505 1.00 27.81 129 LYS A C 1
ATOM 828 O O . LYS A 1 111 ? 13.896 26.592 70.368 1.00 32.93 129 LYS A O 1
ATOM 834 N N . ALA A 1 112 ? 12.270 27.137 71.853 1.00 37.55 130 ALA A N 1
ATOM 835 C CA . ALA A 1 112 ? 11.155 27.040 70.908 1.00 26.57 130 ALA A CA 1
ATOM 836 C C . ALA A 1 112 ? 11.259 28.108 69.827 1.00 26.51 130 ALA A C 1
ATOM 837 O O . ALA A 1 112 ? 11.708 29.226 70.074 1.00 43.03 130 ALA A O 1
ATOM 839 N N . GLU A 1 113 ? 10.800 27.779 68.623 1.00 24.05 131 GLU A N 1
ATOM 840 C CA . GLU A 1 113 ? 10.892 28.696 67.493 1.00 35.00 131 GLU A CA 1
ATOM 841 C C . GLU A 1 113 ? 9.596 28.677 66.699 1.00 31.42 131 GLU A C 1
ATOM 842 O O . GLU A 1 113 ? 8.909 27.652 66.634 1.00 34.83 131 GLU A O 1
ATOM 848 N N . LYS A 1 114 ? 9.269 29.813 66.079 1.00 42.42 132 LYS A N 1
ATOM 849 C CA . LYS A 1 114 ? 8.023 29.898 65.320 1.00 28.86 132 LYS A CA 1
ATOM 850 C C . LYS A 1 114 ? 8.204 30.809 64.136 1.00 23.08 132 LYS A C 1
ATOM 851 O O . LYS A 1 114 ? 9.143 31.601 64.070 1.00 35.40 132 LYS A O 1
ATOM 857 N N . THR A 1 115 ? 7.335 30.599 63.154 1.00 31.94 133 THR A N 1
ATOM 858 C CA . THR A 1 115 ? 7.205 31.527 62.046 1.00 29.88 133 THR A CA 1
ATOM 859 C C . THR A 1 115 ? 5.820 31.366 61.436 1.00 35.54 133 THR A C 1
ATOM 86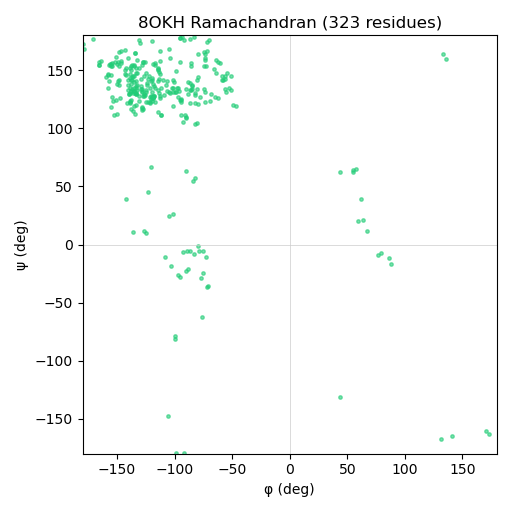0 O O . THR A 1 115 ? 5.323 30.244 61.277 1.00 38.93 133 THR A O 1
ATOM 864 N N . THR A 1 116 ? 5.220 32.486 61.056 1.00 36.66 134 THR A N 1
ATOM 865 C CA . THR A 1 116 ? 3.907 32.483 60.417 1.00 32.23 134 THR A CA 1
ATOM 866 C C . THR A 1 116 ? 3.969 33.415 59.230 1.00 31.20 134 THR A C 1
ATOM 867 O O . THR A 1 116 ? 4.168 34.614 59.412 1.00 50.44 134 THR A 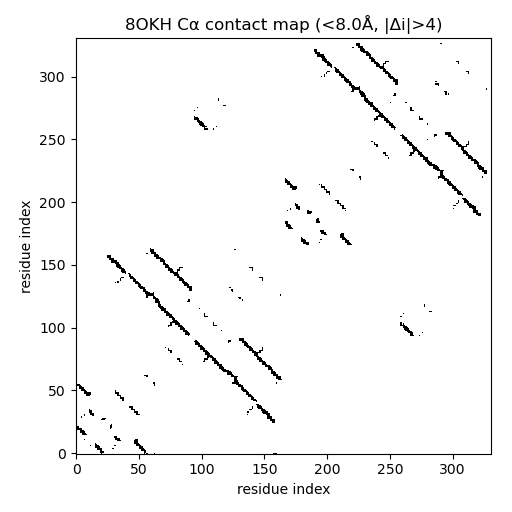O 1
ATOM 871 N N . GLN A 1 117 ? 3.868 32.861 58.019 1.00 37.47 135 GLN A N 1
ATOM 872 C CA . GLN A 1 117 ? 4.037 33.670 56.826 1.00 44.16 135 GLN A CA 1
ATOM 873 C C . GLN A 1 117 ? 3.101 33.273 55.698 1.00 46.25 135 GLN A C 1
ATOM 874 O O . GLN A 1 117 ? 2.744 32.101 55.542 1.00 38.31 135 GLN A O 1
ATOM 880 N N . TYR A 1 118 ? 2.786 34.263 54.855 1.00 35.32 136 TYR A N 1
ATOM 881 C CA . TYR A 1 118 ? 2.078 34.001 53.614 1.00 34.65 136 TYR A CA 1
ATOM 882 C C . TYR A 1 118 ? 3.076 33.600 52.539 1.00 32.59 136 TYR A C 1
ATOM 883 O O . TYR A 1 118 ? 4.148 34.203 52.403 1.00 46.83 136 TYR A O 1
ATOM 892 N N . VAL A 1 119 ? 2.743 32.550 51.819 1.00 34.53 137 VAL A N 1
ATOM 893 C CA . VAL A 1 119 ? 3.526 32.033 50.708 1.00 31.83 137 VAL A CA 1
ATOM 894 C C . VAL A 1 119 ? 2.627 31.946 49.479 1.00 30.19 137 VAL A C 1
ATOM 895 O O . VAL A 1 119 ? 1.522 31.397 49.561 1.00 49.35 137 VAL A O 1
ATOM 899 N N . GLY A 1 120 ? 3.073 32.517 48.365 1.00 38.71 138 GLY A N 1
ATOM 900 C CA . GLY A 1 120 ? 2.273 32.513 47.150 1.00 37.89 138 GLY A CA 1
ATOM 901 C C . GLY A 1 120 ? 3.013 33.210 46.034 1.00 31.99 138 GLY A C 1
ATOM 902 O O . GLY A 1 120 ? 4.098 33.770 46.223 1.00 38.44 138 GLY A O 1
ATOM 903 N N . GLN A 1 121 ? 2.431 33.121 44.847 1.00 40.66 139 GLN A N 1
ATOM 904 C CA . GLN A 1 121 ? 2.969 33.750 43.653 1.00 36.11 139 GLN A CA 1
ATOM 905 C C . GLN A 1 121 ? 1.995 34.843 43.248 1.00 44.48 139 GLN A C 1
ATOM 906 O O . GLN A 1 121 ? 0.797 34.587 43.117 1.00 51.05 139 GLN A O 1
ATOM 912 N N . LYS A 1 122 ? 2.491 36.065 43.083 1.00 51.11 140 LYS A N 1
ATOM 913 C CA . LYS A 1 122 ? 1.582 37.164 42.803 1.00 53.22 140 LYS A CA 1
ATOM 914 C C . LYS A 1 122 ? 1.072 37.147 41.370 1.00 57.79 140 LYS A C 1
ATOM 915 O O . LYS A 1 122 ? -0.035 37.642 41.115 1.00 60.96 140 LYS A O 1
ATOM 921 N N . ASP A 1 123 ? 1.825 36.541 40.457 1.00 41.76 141 ASP A N 1
ATOM 922 C CA . ASP A 1 123 ? 1.607 36.646 39.027 1.00 58.39 141 ASP A CA 1
ATOM 923 C C . ASP A 1 123 ? 0.593 35.614 38.490 1.00 56.01 141 ASP A C 1
ATOM 924 O O . ASP A 1 123 ? 0.052 34.777 39.217 1.00 51.47 141 ASP A O 1
ATOM 929 N N . VAL A 1 124 ? 0.295 35.703 37.187 1.00 62.50 142 VAL A N 1
ATOM 930 C CA . VAL A 1 124 ? -0.681 34.793 36.589 1.00 47.72 142 VAL A CA 1
ATOM 931 C C . VAL A 1 124 ? -0.165 33.377 36.705 1.00 50.06 142 VAL A C 1
ATOM 932 O O . VAL A 1 124 ? 0.965 33.078 36.307 1.00 59.26 142 VAL A O 1
ATOM 936 N N . LEU A 1 125 ? -0.974 32.498 37.280 1.00 58.05 143 LEU A N 1
ATOM 937 C CA . LEU A 1 125 ? -0.574 31.104 37.408 1.00 45.93 143 LEU A CA 1
ATOM 938 C C . LEU A 1 125 ? -1.137 30.225 36.313 1.00 45.02 143 LEU A C 1
ATOM 939 O O . LEU A 1 125 ? -0.565 29.166 36.023 1.00 48.84 143 LEU A O 1
ATOM 944 N N . LEU A 1 126 ? -2.271 30.613 35.740 1.00 55.29 144 LEU A N 1
ATOM 945 C CA . LEU A 1 126 ? -2.896 29.789 34.718 1.00 41.73 144 LEU A CA 1
ATOM 946 C C . LEU A 1 126 ? -3.809 30.653 33.874 1.00 57.78 144 LEU A C 1
ATOM 947 O O . LEU A 1 126 ? -4.452 31.579 34.391 1.00 58.07 144 LEU A O 1
ATOM 952 N N . GLU A 1 127 ? -3.896 30.304 32.583 1.00 57.96 145 GLU A N 1
ATOM 953 C CA . GLU A 1 127 ? -4.779 31.004 31.646 1.00 54.64 145 GLU A CA 1
ATOM 954 C C . GLU A 1 127 ? -5.240 30.033 30.556 1.00 54.23 145 GLU A C 1
ATOM 955 O O . GLU A 1 127 ? -4.445 29.568 29.730 1.00 56.52 145 GLU A O 1
ATOM 961 N N . THR A 1 128 ? -6.528 29.716 30.560 1.00 51.50 146 THR A N 1
ATOM 962 C CA . THR A 1 128 ? -7.073 28.823 29.559 1.00 57.85 146 THR A CA 1
ATOM 963 C C . THR A 1 128 ? -7.122 29.517 28.213 1.00 70.14 146 THR A C 1
ATOM 964 O O . THR A 1 128 ? -6.964 30.734 28.101 1.00 73.39 146 THR A O 1
ATOM 968 N N . ALA A 1 129 ? -7.329 28.714 27.177 1.00 70.78 147 ALA A N 1
ATOM 969 C CA . ALA A 1 129 ? -7.694 29.260 25.889 1.00 58.26 147 ALA A CA 1
ATOM 970 C C . ALA A 1 129 ? -9.110 29.801 25.963 1.00 74.80 147 ALA A C 1
ATOM 971 O O . ALA A 1 129 ? -9.778 29.722 26.999 1.00 73.01 147 ALA A O 1
ATOM 973 N N . CYS A 1 130 ? -9.547 30.407 24.863 1.00 86.94 148 CYS A N 1
ATOM 974 C CA . CYS A 1 130 ? -10.916 30.891 24.785 1.00 84.42 148 CYS A CA 1
ATOM 975 C C . CYS A 1 130 ? -11.862 29.698 24.763 1.00 79.01 148 CYS A C 1
ATOM 976 O O . CYS A 1 130 ? -11.614 28.705 24.065 1.00 75.76 148 CYS A O 1
ATOM 979 N N . GLY A 1 131 ? -12.863 29.734 25.643 1.00 91.67 149 GLY A N 1
ATOM 980 C CA . GLY A 1 131 ? -13.742 28.593 25.791 1.00 91.07 149 GLY A CA 1
ATOM 981 C C . GLY A 1 131 ? -13.013 27.340 26.196 1.00 92.52 149 GLY A C 1
ATOM 982 O O . GLY A 1 131 ? -13.527 26.239 25.983 1.00 81.13 149 GLY A O 1
ATOM 983 N N . GLY A 1 132 ? -11.809 27.481 26.768 1.00 88.52 150 GLY A N 1
ATOM 984 C CA . GLY A 1 132 ? -10.932 26.355 27.001 1.00 84.41 150 GLY A CA 1
ATOM 985 C C . GLY A 1 132 ? -11.033 25.757 28.390 1.00 79.49 150 GLY A C 1
ATOM 986 O O . GLY A 1 132 ? -11.779 26.207 29.261 1.00 75.71 150 GLY A O 1
ATOM 987 N N . SER A 1 133 ? -10.257 24.696 28.583 1.00 72.97 151 SER A N 1
ATOM 988 C CA . SER A 1 133 ? -10.222 23.992 29.853 1.00 78.83 151 SER A CA 1
ATOM 989 C C . SER A 1 133 ? -8.779 23.669 30.206 1.00 77.75 151 SER A C 1
ATOM 990 O O . SER A 1 133 ? -7.961 23.338 29.338 1.00 80.54 151 SER A O 1
ATOM 993 N N . ASP A 1 134 ? -8.477 23.792 31.489 1.00 79.45 152 ASP A N 1
ATOM 994 C CA . ASP A 1 134 ? -7.146 23.474 31.989 1.00 63.20 152 ASP A CA 1
ATOM 995 C C . ASP A 1 134 ? -7.296 22.946 33.413 1.00 49.73 152 ASP A C 1
ATOM 996 O O . ASP A 1 134 ? -8.376 23.028 34.018 1.00 61.43 152 ASP A O 1
ATOM 1001 N N . ILE A 1 135 ? -6.224 22.329 33.917 1.00 60.29 153 ILE A N 1
ATOM 1002 C CA . ILE A 1 135 ? -6.158 21.831 35.290 1.00 46.96 153 ILE A CA 1
ATOM 1003 C C . ILE A 1 135 ? -5.024 22.550 36.005 1.00 40.53 153 ILE A C 1
ATOM 1004 O O . ILE A 1 135 ? -3.897 22.604 35.495 1.00 51.97 153 ILE A O 1
ATOM 1009 N N . LEU A 1 136 ? -5.333 23.140 37.154 1.00 42.08 154 LEU A N 1
ATOM 1010 C CA . LEU A 1 136 ? -4.335 23.737 38.038 1.00 43.88 154 LEU A CA 1
ATOM 1011 C C . LEU A 1 136 ? -4.061 22.785 39.196 1.00 38.40 154 LEU A C 1
ATOM 1012 O O . LEU A 1 136 ? -4.973 22.464 39.966 1.00 48.78 154 LEU A O 1
ATOM 1017 N N . ARG A 1 137 ? -2.825 22.337 39.327 1.00 34.30 155 ARG A N 1
ATOM 1018 C CA . ARG A 1 137 ? -2.472 21.467 40.430 1.00 33.05 155 ARG A CA 1
ATOM 1019 C C . ARG A 1 137 ? -1.701 22.225 41.498 1.00 39.38 155 ARG A C 1
ATOM 1020 O O . ARG A 1 137 ? -1.109 23.290 41.251 1.00 37.78 155 ARG A O 1
ATOM 1028 N N . GLY A 1 138 ? -1.703 21.637 42.695 1.00 37.54 156 GLY A N 1
ATOM 1029 C CA . GLY A 1 138 ? -0.900 22.144 43.788 1.00 34.66 156 GLY A CA 1
ATOM 1030 C C . GLY A 1 138 ? -0.416 21.028 44.691 1.00 33.26 156 GLY A C 1
ATOM 1031 O O . GLY A 1 138 ? -1.204 20.177 45.111 1.00 45.66 156 GLY A O 1
ATOM 1032 N N . ASN A 1 139 ? 0.885 20.966 44.919 1.00 41.81 157 ASN A N 1
ATOM 1033 C CA . ASN A 1 139 ? 1.469 20.094 45.928 1.00 40.02 157 ASN A CA 1
ATOM 1034 C C . ASN A 1 139 ? 1.794 20.967 47.130 1.00 35.56 157 ASN A C 1
ATOM 1035 O O . ASN A 1 139 ? 2.292 22.093 46.970 1.00 37.45 157 ASN A O 1
ATOM 1040 N N . LEU A 1 140 ? 1.443 20.483 48.318 1.00 32.15 158 LEU A N 1
ATOM 1041 C CA . LEU A 1 140 ? 1.835 21.121 49.565 1.00 29.76 158 LEU A CA 1
ATOM 1042 C C . LEU A 1 140 ? 2.296 20.038 50.521 1.00 35.10 158 LEU A C 1
ATOM 1043 O O . LEU A 1 140 ? 1.594 19.037 50.714 1.00 35.60 158 LEU A O 1
ATOM 1048 N N . SER A 1 141 ? 3.460 20.224 51.131 1.00 30.69 159 SER A N 1
ATOM 1049 C CA . SER A 1 141 ? 3.940 19.146 51.969 1.00 38.83 159 SER A CA 1
ATOM 1050 C C . SER A 1 141 ? 4.758 19.727 53.112 1.00 32.31 159 SER A C 1
ATOM 1051 O O . SER A 1 141 ? 5.253 20.854 53.035 1.00 33.16 159 SER A O 1
ATOM 1054 N N . ALA A 1 142 ? 4.863 18.959 54.195 1.00 28.53 160 ALA A N 1
ATOM 1055 C CA . ALA A 1 142 ? 5.679 19.361 55.331 1.00 23.77 160 ALA A CA 1
ATOM 1056 C C . ALA A 1 142 ? 6.432 18.158 55.862 1.00 27.22 160 ALA A C 1
ATOM 1057 O O . ALA A 1 142 ? 5.942 17.023 55.821 1.00 32.46 160 ALA A O 1
ATOM 1059 N N . THR A 1 143 ? 7.629 18.432 56.361 1.00 26.28 161 THR A N 1
ATOM 1060 C CA . THR A 1 143 ? 8.517 17.446 56.937 1.00 22.47 161 THR A CA 1
ATOM 1061 C C . THR A 1 143 ? 9.040 18.014 58.234 1.00 30.93 161 THR A C 1
ATOM 1062 O O . THR A 1 143 ? 9.518 19.155 58.259 1.00 33.77 161 THR A O 1
ATOM 1066 N N . ILE A 1 144 ? 8.942 17.226 59.299 1.00 28.84 162 ILE A N 1
ATOM 1067 C CA . ILE A 1 144 ? 9.458 17.557 60.621 1.00 23.75 162 ILE A CA 1
ATOM 1068 C C . ILE A 1 144 ? 10.452 16.475 60.984 1.00 24.57 162 ILE A C 1
ATOM 1069 O O . ILE A 1 144 ? 10.095 15.294 61.003 1.00 35.32 162 ILE A O 1
ATOM 1074 N N . ILE A 1 145 ? 11.672 16.864 61.317 1.00 29.89 163 ILE A N 1
ATOM 1075 C CA . ILE A 1 145 ? 12.733 15.912 61.636 1.00 31.07 163 ILE A CA 1
ATOM 1076 C C . ILE A 1 145 ? 13.455 16.390 62.880 1.00 33.66 163 ILE A C 1
ATOM 1077 O O . ILE A 1 145 ? 13.793 17.573 62.973 1.00 34.88 163 ILE A O 1
ATOM 1082 N N . GLY A 1 146 ? 13.714 15.483 63.827 1.00 34.55 164 GLY A N 1
ATOM 1083 C CA . GLY A 1 146 ? 14.582 15.811 64.948 1.00 32.01 164 GLY A CA 1
ATOM 1084 C C . GLY A 1 146 ? 14.082 15.220 66.250 1.00 25.66 164 GLY A C 1
ATOM 1085 O O . GLY A 1 146 ? 13.234 14.337 66.266 1.00 36.82 164 GLY A O 1
ATOM 1086 N N . GLU A 1 147 ? 14.613 15.722 67.355 1.00 27.77 165 GLU A N 1
ATOM 1087 C CA . GLU A 1 147 ? 14.362 15.149 68.671 1.00 35.74 165 GLU A CA 1
ATOM 1088 C C . GLU A 1 147 ? 13.155 15.735 69.412 1.00 46.15 165 GLU A C 1
ATOM 1089 O O . GLU A 1 147 ? 12.629 15.074 70.318 1.00 57.40 165 GLU A O 1
ATOM 1095 N N . GLY A 1 148 ? 12.726 16.960 69.085 1.00 40.27 166 GLY A N 1
ATOM 1096 C CA . GLY A 1 148 ? 11.672 17.637 69.811 1.00 28.51 166 GLY A CA 1
ATOM 1097 C C . GLY A 1 148 ? 10.328 17.523 69.118 1.00 36.08 166 GLY A C 1
ATOM 1098 O O . GLY A 1 148 ? 10.194 16.856 68.099 1.00 37.21 166 GLY A O 1
ATOM 1099 N N . LYS A 1 149 ? 9.312 18.137 69.743 1.00 32.24 167 LYS A N 1
ATOM 1100 C CA . LYS A 1 149 ? 7.989 18.252 69.143 1.00 33.03 167 LYS A CA 1
ATOM 1101 C C . LYS A 1 149 ? 7.994 19.286 68.008 1.00 38.22 167 LYS A C 1
ATOM 1102 O O . LYS A 1 149 ? 8.859 20.165 67.940 1.00 27.93 167 LYS A O 1
ATOM 1108 N N . GLY A 1 150 ? 7.006 19.183 67.110 1.00 31.85 168 GLY A N 1
ATOM 1109 C CA . GLY A 1 150 ? 6.938 20.102 65.983 1.00 22.89 168 GLY A CA 1
ATOM 1110 C C . GLY A 1 150 ? 5.588 20.029 65.311 1.00 26.94 168 GLY A C 1
ATOM 1111 O O . GLY A 1 150 ? 4.858 19.041 65.433 1.00 33.01 168 GLY A O 1
ATOM 1112 N N . ARG A 1 151 ? 5.250 21.106 64.624 1.00 28.48 169 ARG A N 1
ATOM 1113 C CA . ARG A 1 151 ? 3.981 21.188 63.917 1.00 27.01 169 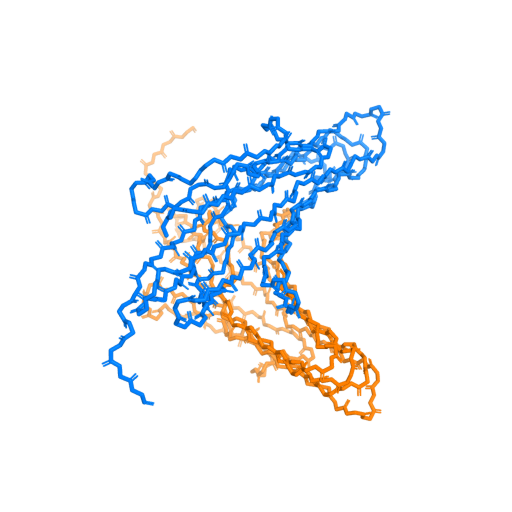ARG A CA 1
ATOM 1114 C C . ARG A 1 151 ? 4.123 22.083 62.703 1.00 27.46 169 ARG A C 1
ATOM 1115 O O . ARG A 1 151 ? 4.733 23.156 62.794 1.00 35.88 169 ARG A O 1
ATOM 1123 N N . ALA A 1 152 ? 3.526 21.658 61.587 1.00 24.69 170 ALA A N 1
ATOM 1124 C CA . ALA A 1 152 ? 3.372 22.487 60.395 1.00 25.10 170 ALA A CA 1
ATOM 1125 C C . ALA A 1 152 ? 1.890 22.552 60.081 1.00 23.04 170 ALA A C 1
ATOM 1126 O O . ALA A 1 152 ? 1.242 21.510 59.900 1.00 34.41 170 ALA A O 1
ATOM 1128 N N . PHE A 1 153 ? 1.351 23.774 60.037 1.00 35.91 171 PHE A N 1
ATOM 1129 C CA . PHE A 1 153 ? -0.062 24.022 59.788 1.00 29.17 171 PHE A CA 1
ATOM 1130 C C . PHE A 1 153 ? -0.193 25.022 58.650 1.00 29.11 171 PHE A C 1
ATOM 1131 O O . PHE A 1 153 ? 0.475 26.052 58.665 1.00 34.58 171 PHE A O 1
ATOM 1139 N N . ALA A 1 154 ? -0.984 24.699 57.633 1.00 33.72 172 ALA A N 1
ATOM 1140 C CA . ALA A 1 154 ? -1.223 25.600 56.509 1.00 30.09 172 ALA A CA 1
ATOM 1141 C C . ALA A 1 154 ? -2.712 25.779 56.386 1.00 32.88 172 ALA A C 1
ATOM 1142 O O . ALA A 1 154 ? -3.451 24.785 56.411 1.00 35.90 172 ALA A O 1
ATOM 1144 N N . LYS A 1 155 ? -3.141 27.035 56.272 1.00 29.96 173 LYS A N 1
ATOM 1145 C CA . LYS A 1 155 ? -4.576 27.311 56.035 1.00 37.23 173 LYS A CA 1
ATOM 1146 C C . LYS A 1 155 ? -4.842 27.092 54.548 1.00 28.47 173 LYS A C 1
ATOM 1147 O O . LYS A 1 155 ? -3.873 27.060 53.775 1.00 36.89 173 LYS A O 1
ATOM 1153 N N . ASN A 1 156 ? -6.107 26.956 54.170 1.00 31.62 174 ASN A N 1
ATOM 1154 C CA . ASN A 1 156 ? -6.465 26.765 52.775 1.00 36.24 174 ASN A CA 1
ATOM 1155 C C . ASN A 1 156 ? -5.794 27.831 51.920 1.00 39.98 174 ASN A C 1
ATOM 1156 O O . ASN A 1 156 ? -5.664 28.988 52.338 1.00 34.78 174 ASN A O 1
ATOM 1161 N N . VAL A 1 157 ? -5.394 27.461 50.690 1.00 28.63 175 VAL A N 1
ATOM 1162 C CA . VAL A 1 157 ? -4.859 28.482 49.791 1.00 36.92 175 VAL A CA 1
ATOM 1163 C C . VAL A 1 157 ? -6.013 29.261 49.175 1.00 41.80 175 VAL A C 1
ATOM 1164 O O . VAL A 1 157 ? -7.086 28.702 48.899 1.00 46.70 175 VAL A O 1
ATOM 1168 N N . THR A 1 158 ? -5.823 30.562 48.969 1.00 38.08 176 THR A N 1
ATOM 1169 C CA . THR A 1 158 ? -6.796 31.333 48.207 1.00 36.41 176 THR A CA 1
ATOM 1170 C C . THR A 1 158 ? -6.160 31.821 46.913 1.00 40.20 176 THR A C 1
ATOM 1171 O O . THR A 1 158 ? -4.946 32.011 46.838 1.00 41.83 176 THR A O 1
ATOM 1175 N N . LEU A 1 159 ? -7.011 32.003 45.897 1.00 42.94 177 LEU A N 1
ATOM 1176 C CA . LEU A 1 159 ? -6.627 32.305 44.526 1.00 40.29 177 LEU A CA 1
ATOM 1177 C C . LEU A 1 159 ? -7.537 33.402 43.978 1.00 47.22 177 LEU A C 1
ATOM 1178 O O . LEU A 1 159 ? -8.731 33.452 44.286 1.00 40.01 177 LEU A O 1
ATOM 1183 N N . ASP A 1 160 ? -6.978 34.272 43.145 1.00 49.58 178 ASP A N 1
ATOM 1184 C CA . ASP A 1 160 ? -7.800 35.177 42.355 1.00 43.99 178 ASP A CA 1
ATOM 1185 C C . ASP A 1 160 ? -8.116 34.469 41.040 1.00 49.11 178 ASP A C 1
ATOM 1186 O O . ASP A 1 160 ? -7.225 34.260 40.201 1.00 49.78 178 ASP A O 1
ATOM 1191 N N . ILE A 1 161 ? -9.370 34.065 40.872 1.00 41.00 179 ILE A N 1
ATOM 1192 C CA . ILE A 1 161 ? -9.837 33.462 39.634 1.00 48.13 179 ILE A CA 1
ATOM 1193 C C . ILE A 1 161 ? -10.919 34.354 39.043 1.00 52.97 179 ILE A C 1
ATOM 1194 O O . ILE A 1 161 ? -11.868 34.740 39.741 1.00 64.94 179 ILE A O 1
ATOM 1199 N N . GLN A 1 162 ? -10.750 34.717 37.773 1.00 46.55 180 GLN A N 1
ATOM 1200 C CA . GLN A 1 162 ? -11.658 35.641 37.116 1.00 49.54 180 GLN A CA 1
ATOM 1201 C C . GLN A 1 162 ? -11.912 35.186 35.692 1.00 59.11 180 GLN A C 1
ATOM 1202 O O . GLN A 1 162 ? -11.010 34.646 35.041 1.00 78.02 180 GLN A O 1
ATOM 1208 N N . GLU A 1 163 ? -13.158 35.334 35.239 1.00 63.43 181 GLU A N 1
ATOM 1209 C CA . GLU A 1 163 ? -13.494 35.131 33.833 1.00 72.84 181 GLU A CA 1
ATOM 1210 C C . GLU A 1 163 ? -13.223 36.441 33.104 1.00 66.77 181 GLU A C 1
ATOM 1211 O O . GLU A 1 163 ? -13.512 37.521 33.626 1.00 84.12 181 GLU A O 1
ATOM 1217 N N . VAL A 1 164 ? -12.613 36.347 31.940 1.00 73.02 182 VAL A N 1
ATOM 1218 C CA . VAL A 1 164 ? -12.221 37.509 31.158 1.00 82.57 182 VAL A CA 1
ATOM 1219 C C . VAL A 1 164 ? -12.813 37.413 29.749 1.00 80.87 182 VAL A C 1
ATOM 1220 O O . VAL A 1 164 ? -12.976 36.321 29.192 1.00 76.22 182 VAL A O 1
ATOM 1224 N N . ASP A 1 165 ? -13.140 38.575 29.174 1.00 101.22 183 ASP A N 1
ATOM 1225 C CA . ASP A 1 165 ? -13.752 38.631 27.845 1.00 96.88 183 ASP A CA 1
ATOM 1226 C C . ASP A 1 165 ? -12.714 38.317 26.771 1.00 100.15 183 ASP A C 1
ATOM 1227 O O . ASP A 1 165 ? -11.684 38.993 26.683 1.00 119.73 183 ASP A O 1
ATOM 1232 N N . CYS A 1 166 ? -12.971 37.298 25.952 1.00 81.06 184 CYS A N 1
ATOM 1233 C CA . CYS A 1 166 ? -12.183 37.105 24.733 1.00 81.53 184 CYS A CA 1
ATOM 1234 C C . CYS A 1 166 ? -12.800 38.035 23.703 1.00 94.52 184 CYS A C 1
ATOM 1235 O O . CYS A 1 166 ? -13.893 37.768 23.195 1.00 91.91 184 CYS A O 1
ATOM 1238 N N . ASN A 1 167 ? -12.149 39.165 23.420 1.00 100.27 185 ASN A N 1
ATOM 1239 C CA . ASN A 1 167 ? -12.800 40.147 22.511 1.00 111.30 185 ASN A CA 1
ATOM 1240 C C . ASN A 1 167 ? -11.770 40.808 21.588 1.00 110.28 185 ASN A C 1
ATOM 1241 O O . ASN A 1 167 ? -11.904 42.018 21.333 1.00 101.16 185 ASN A O 1
ATOM 1246 N N . LEU A 1 168 ? -10.798 40.035 21.096 1.00 119.77 186 LEU A N 1
ATOM 1247 C CA . LEU A 1 168 ? -9.773 40.583 20.170 1.00 117.21 186 LEU A CA 1
ATOM 1248 C C . LEU A 1 168 ? -8.942 39.432 19.594 1.00 110.02 186 LEU A C 1
ATOM 1249 O O . LEU A 1 168 ? -9.189 38.278 19.989 1.00 108.28 186 LEU A O 1
ATOM 1254 N N . GLU A 1 169 ? -8.008 39.738 18.690 1.00 101.52 187 GLU A N 1
ATOM 1255 C CA . GLU A 1 169 ? -7.109 38.697 18.126 1.00 104.23 187 GLU A CA 1
ATOM 1256 C C . GLU A 1 169 ? -5.728 39.316 17.888 1.00 113.69 187 GLU A C 1
ATOM 1257 O O . GLU A 1 169 ? -4.745 38.549 17.912 1.00 110.34 187 GLU A O 1
ATOM 1263 N N . GLY B 1 6 ? 25.605 53.068 63.046 1.00 75.09 24 GLY B N 1
ATOM 1264 C CA . GLY B 1 6 ? 24.928 52.189 62.096 1.00 82.42 24 GLY B CA 1
ATOM 1265 C C . GLY B 1 6 ? 25.586 51.950 60.730 1.00 79.21 24 GLY B C 1
ATOM 1266 O O . GLY B 1 6 ? 25.652 52.873 59.903 1.00 66.27 24 GLY B O 1
ATOM 1267 N N . PHE B 1 7 ? 26.022 50.710 60.460 1.00 68.51 25 PHE B N 1
ATOM 1268 C CA . PHE B 1 7 ? 26.749 50.451 59.214 1.00 45.10 25 PHE B CA 1
ATOM 1269 C C . PHE B 1 7 ? 26.616 48.994 58.797 1.00 54.95 25 PHE B C 1
ATOM 1270 O O . PHE B 1 7 ? 26.386 48.117 59.637 1.00 58.64 25 PHE B O 1
ATOM 1278 N N . VAL B 1 8 ? 26.773 48.722 57.496 1.00 40.30 26 VAL B N 1
ATOM 1279 C CA . VAL B 1 8 ? 26.660 47.349 57.010 1.00 48.81 26 VAL B CA 1
ATOM 1280 C C . VAL B 1 8 ? 27.967 46.896 56.365 1.00 44.96 26 VAL B C 1
ATOM 1281 O O . VAL B 1 8 ? 28.590 47.641 55.604 1.00 48.39 26 VAL B O 1
ATOM 1285 N N . GLU B 1 9 ? 28.374 45.659 56.649 1.00 33.57 27 GLU B N 1
ATOM 1286 C CA . GLU B 1 9 ? 29.476 45.013 55.939 1.00 38.23 27 GLU B CA 1
ATOM 1287 C C . GLU B 1 9 ? 28.944 43.832 55.132 1.00 34.45 27 GLU B C 1
ATOM 1288 O O . GLU B 1 9 ? 28.203 42.999 55.664 1.00 46.14 27 GLU B O 1
ATOM 1294 N N . THR B 1 10 ? 29.304 43.759 53.851 1.00 40.70 28 THR B N 1
ATOM 1295 C CA . THR B 1 10 ? 28.947 42.616 53.013 1.00 29.73 28 THR B CA 1
ATOM 1296 C C . THR B 1 10 ? 30.192 41.834 52.628 1.00 38.74 28 THR B C 1
ATOM 1297 O O . THR B 1 10 ? 31.319 42.342 52.649 1.00 44.01 28 THR B O 1
ATOM 1301 N N . ALA B 1 11 ? 29.964 40.575 52.276 1.00 41.50 29 ALA B N 1
ATOM 1302 C CA . ALA B 1 11 ? 31.050 39.680 51.922 1.00 30.89 29 ALA B CA 1
ATOM 1303 C C . ALA B 1 11 ? 30.490 38.616 51.000 1.00 42.31 29 ALA B C 1
ATOM 1304 O O . ALA B 1 11 ? 29.301 38.299 51.061 1.00 43.55 29 ALA B O 1
ATOM 1306 N N . GLY B 1 12 ? 31.356 38.056 50.147 1.00 46.99 30 GLY B N 1
ATOM 1307 C CA . GLY B 1 12 ? 30.967 36.900 49.354 1.00 25.32 30 GLY B CA 1
ATOM 1308 C C . GLY B 1 12 ? 31.352 36.903 47.901 1.00 38.98 30 GLY B C 1
ATOM 1309 O O . GLY B 1 12 ? 31.531 37.957 47.281 1.00 55.52 30 GLY B O 1
ATOM 1310 N N . ASN B 1 13 ? 31.376 35.718 47.308 1.00 33.24 31 ASN B N 1
ATOM 1311 C CA . ASN B 1 13 ? 31.940 35.612 45.968 1.00 38.47 31 ASN B CA 1
ATOM 1312 C C . ASN B 1 13 ? 30.976 35.982 44.850 1.00 35.22 31 ASN B C 1
ATOM 1313 O O . ASN B 1 13 ? 31.409 36.064 43.704 1.00 44.04 31 ASN B O 1
ATOM 1318 N N . ALA B 1 14 ? 29.688 36.213 45.130 1.00 37.55 32 ALA B N 1
ATOM 1319 C CA . ALA B 1 14 ? 28.750 36.537 44.060 1.00 34.91 32 ALA B CA 1
ATOM 1320 C C . ALA B 1 14 ? 27.980 37.823 44.346 1.00 28.84 32 ALA B C 1
ATOM 1321 O O . ALA B 1 14 ? 27.002 38.121 43.655 1.00 39.65 32 ALA B O 1
ATOM 1323 N N . CYS B 1 15 ? 28.386 38.596 45.338 1.00 33.44 33 CYS B N 1
ATOM 1324 C CA . CYS B 1 15 ? 27.810 39.922 45.516 1.00 28.87 33 CYS B CA 1
ATOM 1325 C C . CYS B 1 15 ? 27.959 40.735 44.237 1.00 40.53 33 CYS B C 1
ATOM 1326 O O . CYS B 1 15 ? 29.055 40.841 43.663 1.00 41.09 33 CYS B O 1
ATOM 1329 N N . GLU B 1 16 ? 26.861 41.352 43.808 1.00 32.62 34 GLU B N 1
ATOM 1330 C CA . GLU B 1 16 ? 26.946 42.142 42.593 1.00 33.74 34 GLU B CA 1
ATOM 1331 C C . GLU B 1 16 ? 27.751 43.418 42.812 1.00 36.47 34 GLU B C 1
ATOM 1332 O O . GLU B 1 16 ? 28.425 43.900 41.897 1.00 38.75 34 GLU B O 1
ATOM 1338 N N . TRP B 1 17 ? 27.632 44.016 43.983 1.00 35.72 35 TRP B N 1
ATOM 1339 C CA . TRP B 1 17 ? 28.366 45.215 44.325 1.00 37.96 35 TRP B CA 1
ATOM 1340 C C . TRP B 1 17 ? 29.539 44.845 45.215 1.00 40.24 35 TRP B C 1
ATOM 1341 O O . TRP B 1 17 ? 29.427 43.970 46.075 1.00 36.89 35 TRP B O 1
ATOM 1352 N N . THR B 1 18 ? 30.662 45.512 44.993 1.00 44.74 36 THR B N 1
ATOM 1353 C CA . THR B 1 18 ? 31.922 45.163 45.628 1.00 41.23 36 THR B CA 1
ATOM 1354 C C . THR B 1 18 ? 31.736 44.935 47.128 1.00 31.77 36 THR B C 1
ATOM 1355 O O . THR B 1 18 ? 31.340 45.864 47.845 1.00 42.60 36 THR B O 1
ATOM 1359 N N . PRO B 1 19 ? 32.024 43.751 47.650 1.00 34.27 37 PRO B N 1
ATOM 1360 C CA . PRO B 1 19 ? 31.884 43.547 49.095 1.00 47.13 37 PRO B CA 1
ATOM 1361 C C . PRO B 1 19 ? 32.715 44.574 49.850 1.00 41.55 37 PRO B C 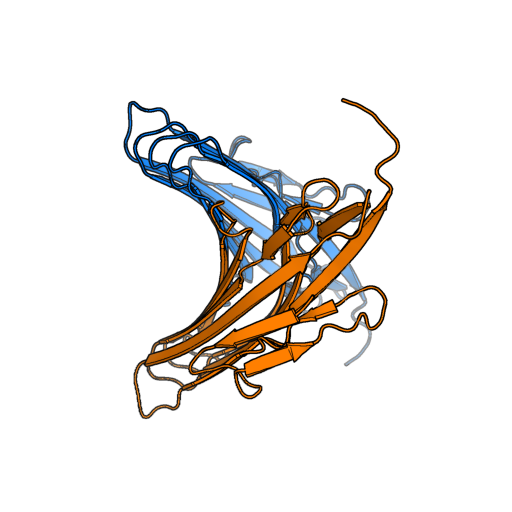1
ATOM 1362 O O . PRO B 1 19 ? 33.793 44.952 49.410 1.00 42.66 37 PRO B O 1
ATOM 1366 N N . GLY B 1 20 ? 32.187 45.052 50.970 1.00 43.32 38 GLY B N 1
ATOM 1367 C CA . GLY B 1 20 ? 32.913 46.019 51.767 1.00 33.89 38 GLY B CA 1
ATOM 1368 C C . GLY B 1 20 ? 32.059 46.549 52.905 1.00 40.40 38 GLY B C 1
ATOM 1369 O O . GLY B 1 20 ? 31.064 45.934 53.290 1.00 40.33 38 GLY B O 1
ATOM 1370 N N . ARG B 1 21 ? 32.502 47.677 53.465 1.00 49.75 39 ARG B N 1
ATOM 1371 C CA . ARG B 1 21 ? 31.774 48.391 54.507 1.00 53.90 39 ARG B CA 1
ATOM 1372 C C . ARG B 1 21 ? 31.057 49.581 53.881 1.00 53.03 39 ARG B C 1
ATOM 1373 O O . ARG B 1 21 ? 31.657 50.345 53.118 1.00 67.90 39 ARG B O 1
ATOM 1381 N N . TYR B 1 22 ? 29.777 49.721 54.187 1.00 59.50 40 TYR B N 1
ATOM 1382 C CA . TYR B 1 22 ? 28.917 50.762 53.661 1.00 52.24 40 TYR B CA 1
ATOM 1383 C C . TYR B 1 22 ? 28.221 51.452 54.824 1.00 62.32 40 TYR B C 1
ATOM 1384 O O . TYR B 1 22 ? 28.000 50.845 55.879 1.00 69.32 40 TYR B O 1
ATOM 1393 N N . GLU B 1 23 ? 27.822 52.707 54.617 1.00 48.23 41 GLU B N 1
ATOM 1394 C CA . GLU B 1 23 ? 27.001 53.368 55.619 1.00 61.66 41 GLU B CA 1
ATOM 1395 C C . GLU B 1 23 ? 25.546 53.296 55.191 1.00 55.84 41 GLU B C 1
ATOM 1396 O O . GLU B 1 23 ? 25.241 53.219 54.005 1.00 74.23 41 GLU B O 1
ATOM 1402 N N . LEU B 1 24 ? 24.652 53.256 56.168 1.00 82.61 42 LEU B N 1
ATOM 1403 C CA . LEU B 1 24 ? 23.227 53.111 55.898 1.00 79.34 42 LEU B CA 1
ATOM 1404 C C . LEU B 1 24 ? 22.553 54.442 55.648 1.00 94.13 42 LEU B C 1
ATOM 1405 O O . LEU B 1 24 ? 22.852 55.447 56.302 1.00 110.32 42 LEU B O 1
ATOM 1410 N N . SER B 1 25 ? 21.670 54.453 54.663 1.00 86.68 43 SER B N 1
ATOM 1411 C CA . SER B 1 25 ? 20.851 55.623 54.405 1.00 107.89 43 SER B CA 1
ATOM 1412 C C . SER B 1 25 ? 19.444 55.117 54.120 1.00 98.99 43 SER B C 1
ATOM 1413 O O . SER B 1 25 ? 19.260 54.030 53.551 1.00 72.38 43 SER B O 1
ATOM 1416 N N . GLU B 1 26 ? 18.475 55.838 54.684 1.00 105.59 44 GLU B N 1
ATOM 1417 C CA . GLU B 1 26 ? 17.058 55.509 54.588 1.00 98.42 44 GLU B CA 1
ATOM 1418 C C . GLU B 1 26 ? 16.488 56.212 53.358 1.00 96.58 44 GLU B C 1
ATOM 1419 O O . GLU B 1 26 ? 16.250 57.428 53.384 1.00 93.95 44 GLU B O 1
ATOM 1425 N N . THR B 1 27 ? 16.156 55.431 52.325 1.00 98.67 45 THR B N 1
ATOM 1426 C CA . THR B 1 27 ? 15.736 56.019 51.053 1.00 100.48 45 THR B CA 1
ATOM 1427 C C . THR B 1 27 ? 14.300 56.533 51.130 1.00 90.20 45 THR B C 1
ATOM 1428 O O . THR B 1 27 ? 14.065 57.738 50.993 1.00 101.31 45 THR B O 1
ATOM 1432 N N . GLU B 1 28 ? 13.333 55.641 51.363 1.00 79.77 46 GLU B N 1
ATOM 1433 C CA . GLU B 1 28 ? 11.928 55.993 51.558 1.00 83.04 46 GLU B CA 1
ATOM 1434 C C . GLU B 1 28 ? 11.415 55.475 52.888 1.00 87.39 46 GLU B C 1
ATOM 1435 O O . GLU B 1 28 ? 10.327 54.905 52.964 1.00 90.75 46 GLU B O 1
ATOM 1441 N N . GLY B 1 29 ? 12.194 55.654 53.954 1.00 99.26 47 GLY B N 1
ATOM 1442 C CA . GLY B 1 29 ? 11.911 54.996 55.212 1.00 101.07 47 GLY B CA 1
ATOM 1443 C C . GLY B 1 29 ? 12.356 53.551 55.213 1.00 91.91 47 GLY B C 1
ATOM 1444 O O . GLY B 1 29 ? 12.348 52.896 56.278 1.00 83.65 47 GLY B O 1
ATOM 1445 N N . ARG B 1 30 ? 12.788 53.056 54.058 1.00 49.19 48 ARG B N 1
ATOM 1446 C CA . ARG B 1 30 ? 13.280 51.705 53.901 1.00 47.70 48 ARG B CA 1
ATOM 1447 C C . ARG B 1 30 ? 14.759 51.775 53.547 1.00 51.36 48 ARG B C 1
ATOM 1448 O O . ARG B 1 30 ? 15.157 52.556 52.680 1.00 70.33 48 ARG B O 1
ATOM 1456 N N . VAL B 1 31 ? 15.557 50.969 54.239 1.00 50.47 49 VAL B N 1
ATOM 1457 C CA . VAL B 1 31 ? 17.001 50.891 54.060 1.00 40.17 49 VAL B CA 1
ATOM 1458 C C . VAL B 1 31 ? 17.301 49.833 53.015 1.00 38.51 49 VAL B C 1
ATOM 1459 O O . VAL B 1 31 ? 16.771 48.723 53.091 1.00 46.87 49 VAL B O 1
ATOM 1463 N N . ARG B 1 32 ? 18.171 50.146 52.063 1.00 41.52 50 ARG B N 1
ATOM 1464 C CA . ARG B 1 32 ? 18.635 49.154 51.105 1.00 43.26 50 ARG B CA 1
ATOM 1465 C C . ARG B 1 32 ? 19.948 48.578 51.627 1.00 42.41 50 ARG B C 1
ATOM 1466 O O . ARG B 1 32 ? 20.912 49.329 51.830 1.00 44.96 50 ARG B O 1
ATOM 1474 N N . ILE B 1 33 ? 19.986 47.247 51.760 1.00 39.12 51 ILE B N 1
ATOM 1475 C CA . ILE B 1 33 ? 21.266 46.559 52.092 1.00 37.15 51 ILE B CA 1
ATOM 1476 C C . ILE B 1 33 ? 21.815 46.084 50.745 1.00 35.76 51 ILE B C 1
ATOM 1477 O O . ILE B 1 33 ? 21.066 45.441 49.995 1.00 42.40 51 ILE B O 1
ATOM 1482 N N . PRO B 1 34 ? 23.068 46.412 50.393 1.00 39.64 52 PRO B N 1
ATOM 1483 C CA . PRO B 1 34 ? 23.636 46.132 49.058 1.00 40.20 52 PRO B CA 1
ATOM 1484 C C . PRO B 1 34 ? 24.194 44.721 48.953 1.00 30.58 52 PRO B C 1
ATOM 1485 O O . PRO B 1 34 ? 25.342 44.509 48.555 1.00 40.49 52 PRO B O 1
ATOM 1489 N N . ASN B 1 35 ? 23.348 43.745 49.264 1.00 28.32 53 ASN B N 1
ATOM 1490 C CA . ASN B 1 35 ? 23.713 42.340 49.215 1.00 27.26 53 ASN B CA 1
ATOM 1491 C C . ASN B 1 35 ? 23.177 41.667 47.956 1.00 33.52 53 ASN B C 1
ATOM 1492 O O . ASN B 1 35 ? 22.918 40.460 47.956 1.00 43.57 53 ASN B O 1
ATOM 1497 N N . GLY B 1 36 ? 22.966 42.437 46.891 1.00 32.82 54 GLY B N 1
ATOM 1498 C CA . GLY B 1 36 ? 22.479 41.854 45.652 1.00 29.54 54 GLY B CA 1
ATOM 1499 C C . GLY B 1 36 ? 23.418 40.786 45.110 1.00 38.07 54 GLY B C 1
ATOM 1500 O O . GLY B 1 36 ? 24.647 40.912 45.177 1.00 41.81 54 GLY B O 1
ATOM 1501 N N . LEU B 1 37 ? 22.824 39.757 44.495 1.00 27.34 55 LEU B N 1
ATOM 1502 C CA . LEU B 1 37 ? 23.541 38.556 44.076 1.00 38.00 55 LEU B CA 1
ATOM 1503 C C . LEU B 1 37 ? 23.353 38.292 42.587 1.00 38.67 55 LEU B C 1
ATOM 1504 O O . LEU B 1 37 ? 22.229 38.338 42.082 1.00 28.50 55 LEU B O 1
ATOM 1509 N N . TYR B 1 38 ? 24.437 37.926 41.900 1.00 25.39 56 TYR B N 1
ATOM 1510 C CA . TYR B 1 38 ? 24.356 37.524 40.498 1.00 25.11 56 TYR B CA 1
ATOM 1511 C C . TYR B 1 38 ? 25.158 36.256 40.325 1.00 19.78 56 TYR B C 1
ATOM 1512 O O . TYR B 1 38 ? 26.352 36.228 40.619 1.00 34.09 56 TYR B O 1
ATOM 1521 N N . VAL B 1 39 ? 24.493 35.201 39.888 1.00 27.80 57 VAL B N 1
ATOM 1522 C CA . VAL B 1 39 ? 25.140 33.927 39.655 1.00 26.98 57 VAL B CA 1
ATOM 1523 C C . VAL B 1 39 ? 24.676 33.416 38.306 1.00 23.87 57 VAL B C 1
ATOM 1524 O O . VAL B 1 39 ? 23.473 33.359 38.050 1.00 33.35 57 VAL B O 1
ATOM 1528 N N . LYS B 1 40 ? 25.617 33.029 37.451 1.00 27.45 58 LYS B N 1
ATOM 1529 C CA . LYS B 1 40 ? 25.294 32.574 36.110 1.00 21.89 58 LYS B CA 1
ATOM 1530 C C . LYS B 1 40 ? 26.057 31.276 35.834 1.00 30.79 58 LYS B C 1
ATOM 1531 O O . LYS B 1 40 ? 27.153 31.049 36.359 1.00 40.21 58 LYS B O 1
ATOM 1537 N N . LYS B 1 41 ? 25.439 30.407 35.036 1.00 32.09 59 LYS B N 1
ATOM 1538 C CA . LYS B 1 41 ? 26.115 29.143 34.654 1.00 29.98 59 LYS B CA 1
ATOM 1539 C C . LYS B 1 41 ? 25.961 28.929 33.151 1.00 37.06 59 LYS B C 1
ATOM 1540 O O . LYS B 1 41 ? 24.833 29.054 32.651 1.00 37.69 59 LYS B O 1
ATOM 1546 N N . GLU B 1 42 ? 27.065 28.639 32.472 1.00 39.47 60 GLU B N 1
ATOM 1547 C CA . GLU B 1 42 ? 27.028 28.337 31.051 1.00 36.02 60 GLU B CA 1
ATOM 1548 C C . GLU B 1 42 ? 26.873 26.826 30.843 1.00 44.58 60 GLU B C 1
ATOM 1549 O O . GLU B 1 42 ? 26.742 26.043 31.786 1.00 43.33 60 GLU B O 1
ATOM 1555 N N . GLU B 1 43 ? 26.845 26.406 29.589 1.00 42.45 61 GLU B N 1
ATOM 1556 C CA . GLU B 1 43 ? 26.811 24.981 29.322 1.00 32.15 61 GLU B CA 1
ATOM 1557 C C . GLU B 1 43 ? 28.157 24.304 29.542 1.00 34.25 61 GLU B C 1
ATOM 1558 O O . GLU B 1 43 ? 28.237 23.075 29.444 1.00 35.79 61 GLU B O 1
ATOM 1564 N N . THR B 1 44 ? 29.209 25.068 29.828 1.00 35.91 62 THR B N 1
ATOM 1565 C CA . THR B 1 44 ? 30.528 24.493 30.036 1.00 31.65 62 THR B CA 1
ATOM 1566 C C . THR B 1 44 ? 30.710 23.865 31.413 1.00 35.94 62 THR B C 1
ATOM 1567 O O . THR B 1 44 ? 31.774 23.299 31.669 1.00 46.58 62 THR B O 1
ATOM 1571 N N . SER B 1 45 ? 29.741 23.975 32.321 1.00 36.81 63 SER B N 1
ATOM 1572 C CA . SER B 1 45 ? 29.888 23.346 33.629 1.00 38.41 63 SER B CA 1
ATOM 1573 C C . SER B 1 45 ? 28.526 22.876 34.122 1.00 38.16 63 SER B C 1
ATOM 1574 O O . SER B 1 45 ? 27.474 23.375 33.700 1.00 36.50 63 SER B O 1
ATOM 1577 N N . LYS B 1 46 ? 28.559 21.888 35.008 1.00 43.69 64 LYS B N 1
ATOM 1578 C CA . LYS B 1 46 ? 27.333 21.299 35.520 1.00 37.09 64 LYS B CA 1
ATOM 1579 C C . LYS B 1 46 ? 26.797 21.992 36.767 1.00 34.52 64 LYS B C 1
ATOM 1580 O O . LYS B 1 46 ? 25.684 21.661 37.197 1.00 33.30 64 LYS B O 1
ATOM 1586 N N . ILE B 1 47 ? 27.511 22.968 37.332 1.00 36.86 65 ILE B N 1
ATOM 1587 C CA . ILE B 1 47 ? 27.035 23.605 38.558 1.00 34.08 65 ILE B CA 1
ATOM 1588 C C . ILE B 1 47 ? 27.698 24.963 38.739 1.00 36.45 65 ILE B C 1
ATOM 1589 O O . ILE B 1 47 ? 28.883 25.145 38.445 1.00 36.15 65 ILE B O 1
ATOM 1594 N N . ALA B 1 48 ? 26.927 25.897 39.278 1.00 28.88 66 ALA B N 1
ATOM 1595 C CA . ALA B 1 48 ? 27.418 27.200 39.696 1.00 27.84 66 ALA B CA 1
ATOM 1596 C C . ALA B 1 48 ? 26.815 27.499 41.054 1.00 31.78 66 ALA B C 1
ATOM 1597 O O . ALA B 1 48 ? 25.639 27.223 41.290 1.00 28.97 66 ALA B O 1
ATOM 1599 N N . ARG B 1 49 ? 27.609 28.071 41.935 1.00 30.40 67 ARG B N 1
ATOM 1600 C CA . ARG B 1 49 ? 27.150 28.437 43.257 1.00 23.69 67 ARG B CA 1
ATOM 1601 C C . ARG B 1 49 ? 27.655 29.826 43.562 1.00 27.90 67 ARG B C 1
ATOM 1602 O O . ARG B 1 49 ? 28.784 30.176 43.196 1.00 34.85 67 ARG B O 1
ATOM 1610 N N . GLY B 1 50 ? 26.851 30.594 44.276 1.00 23.21 68 GLY B N 1
ATOM 1611 C CA . GLY B 1 50 ? 27.303 31.910 44.671 1.00 22.53 68 GLY B CA 1
ATOM 1612 C C . GLY B 1 50 ? 26.584 32.332 45.931 1.00 26.31 68 GLY B C 1
ATOM 1613 O O . GLY B 1 50 ? 25.505 31.819 46.252 1.00 24.73 68 GLY B O 1
ATOM 1614 N N . SER B 1 51 ? 27.216 33.246 46.666 1.00 32.55 69 SER B N 1
ATOM 1615 C CA . SER B 1 51 ? 26.564 33.771 47.862 1.00 34.62 69 SER B CA 1
ATOM 1616 C C . SER B 1 51 ? 26.991 35.209 48.093 1.00 27.09 69 SER B C 1
ATOM 1617 O O . SER B 1 51 ? 28.070 35.636 47.662 1.00 31.58 69 SER B O 1
ATOM 1620 N N . CYS B 1 52 ? 26.102 35.950 48.760 1.00 25.28 70 CYS B N 1
ATOM 1621 C CA . CYS B 1 52 ? 26.361 37.280 49.291 1.00 26.01 70 CYS B CA 1
ATOM 1622 C C . CYS B 1 52 ? 25.726 37.365 50.675 1.00 35.10 70 CYS B C 1
ATOM 1623 O O . CYS B 1 52 ? 24.533 37.071 50.835 1.00 26.52 70 CYS B O 1
ATOM 1626 N N . THR B 1 53 ? 26.532 37.697 51.687 1.00 35.42 71 THR B N 1
ATOM 1627 C CA . THR B 1 53 ? 26.072 37.806 53.061 1.00 36.26 71 THR B CA 1
ATOM 1628 C C . THR B 1 53 ? 26.300 39.236 53.543 1.00 39.93 71 THR B C 1
ATOM 1629 O O . THR B 1 53 ? 27.179 39.943 53.040 1.00 38.27 71 THR B O 1
ATOM 1633 N N . PHE B 1 54 ? 25.514 39.655 54.540 1.00 36.24 72 PHE B N 1
ATOM 1634 C CA . PHE B 1 54 ? 25.714 40.952 55.174 1.00 32.70 72 PHE B CA 1
ATOM 1635 C C . PHE B 1 54 ? 25.619 40.830 56.688 1.00 29.12 72 PHE B C 1
ATOM 1636 O O . PHE B 1 54 ? 24.991 39.911 57.228 1.00 39.91 72 PHE B O 1
ATOM 1644 N N . ALA B 1 55 ? 26.308 41.754 57.354 1.00 32.01 73 ALA B N 1
ATOM 1645 C CA . ALA B 1 55 ? 26.260 41.962 58.789 1.00 33.38 73 ALA B CA 1
ATOM 1646 C C . ALA B 1 55 ? 25.972 43.430 59.014 1.00 39.22 73 ALA B C 1
ATOM 1647 O O . ALA B 1 55 ? 26.787 44.281 58.656 1.00 45.18 73 ALA B O 1
ATOM 1649 N N . LEU B 1 56 ? 24.830 43.726 59.603 1.00 45.58 74 LEU B N 1
ATOM 1650 C CA . LEU B 1 56 ? 24.363 45.084 59.802 1.00 35.57 74 LEU B CA 1
ATOM 1651 C C . LEU B 1 56 ? 24.386 45.372 61.294 1.00 47.71 74 LEU B C 1
ATOM 1652 O O . LEU B 1 56 ? 23.595 44.805 62.053 1.00 37.65 74 LEU B O 1
ATOM 1657 N N . THR B 1 57 ? 25.283 46.248 61.721 1.00 60.46 75 THR B N 1
ATOM 1658 C CA . THR B 1 57 ? 25.367 46.576 63.128 1.00 50.03 75 THR B CA 1
ATOM 1659 C C . THR B 1 57 ? 24.538 47.820 63.363 1.00 53.13 75 THR B C 1
ATOM 1660 O O . THR B 1 57 ? 24.716 48.843 62.676 1.00 68.17 75 THR B O 1
ATOM 1664 N N . LEU B 1 58 ? 23.610 47.696 64.305 1.00 54.29 76 LEU B N 1
ATOM 1665 C CA . LEU B 1 58 ? 22.595 48.682 64.631 1.00 49.90 76 LEU B CA 1
ATOM 1666 C C . LEU B 1 58 ? 22.767 49.061 66.089 1.00 58.41 76 LEU B C 1
ATOM 1667 O O . LEU B 1 58 ? 22.716 48.188 66.965 1.00 72.16 76 LEU B O 1
ATOM 1672 N N . LYS B 1 59 ? 22.973 50.350 66.351 1.00 65.93 77 LYS B N 1
ATOM 1673 C CA . LYS B 1 59 ? 23.144 50.861 67.707 1.00 81.66 77 LYS B CA 1
ATOM 1674 C C . LYS B 1 59 ? 22.004 51.826 68.007 1.00 83.21 77 LYS B C 1
ATOM 1675 O O . LYS B 1 59 ? 21.751 52.754 67.229 1.00 90.21 77 LYS B O 1
ATOM 1681 N N . ALA B 1 60 ? 21.258 51.542 69.063 1.00 69.02 78 ALA B N 1
ATOM 1682 C CA . ALA B 1 60 ? 20.140 52.391 69.433 1.00 60.95 78 ALA B CA 1
ATOM 1683 C C . ALA B 1 60 ? 20.625 53.560 70.295 1.00 93.05 78 ALA B C 1
ATOM 1684 O O . ALA B 1 60 ? 21.404 53.355 71.232 1.00 88.79 78 ALA B O 1
ATOM 1686 N N . PRO B 1 61 ? 20.148 54.804 70.070 1.00 94.79 79 PRO B N 1
ATOM 1687 C CA . PRO B 1 61 ? 20.658 55.955 70.812 1.00 81.90 79 PRO B CA 1
ATOM 1688 C C . PRO B 1 61 ? 19.931 56.242 72.131 1.00 92.48 79 PRO B C 1
ATOM 1689 O O . PRO B 1 61 ? 18.725 56.102 72.168 1.00 104.60 79 PRO B O 1
ATOM 1693 N N . ALA B 1 62 ? 20.677 56.601 73.178 1.00 102.59 80 ALA B N 1
ATOM 1694 C CA . ALA B 1 62 ? 20.054 57.016 74.458 1.00 79.18 80 ALA B CA 1
ATOM 1695 C C . ALA B 1 62 ? 18.892 56.099 74.841 1.00 91.67 80 ALA B C 1
ATOM 1696 O O . ALA B 1 62 ? 19.074 54.871 74.826 1.00 114.84 80 ALA B O 1
ATOM 1698 N N . GLY B 1 63 ? 17.748 56.692 75.192 1.00 82.12 81 GLY B N 1
ATOM 1699 C CA . GLY B 1 63 ? 16.572 55.901 75.600 1.00 80.91 81 GLY B CA 1
ATOM 1700 C C . GLY B 1 63 ? 15.705 55.566 74.404 1.00 98.53 81 GLY B C 1
ATOM 1701 O O . GLY B 1 63 ? 14.546 56.022 74.365 1.00 102.77 81 GLY B O 1
ATOM 1702 N N . LYS B 1 64 ? 16.250 54.798 73.459 1.00 109.63 82 LYS B N 1
ATOM 1703 C CA . LYS B 1 64 ? 15.490 54.459 72.228 1.00 96.08 82 LYS B CA 1
ATOM 1704 C C . LYS B 1 64 ? 15.740 53.002 71.833 1.00 85.63 82 LYS B C 1
ATOM 1705 O O . LYS B 1 64 ? 16.740 52.426 72.303 1.00 83.44 82 LYS B O 1
ATOM 1711 N N . LYS B 1 65 ? 14.855 52.435 71.012 1.00 76.24 83 LYS B N 1
ATOM 1712 C CA . LYS B 1 65 ? 14.982 51.059 70.542 1.00 63.11 83 LYS B CA 1
ATOM 1713 C C . LYS B 1 65 ? 14.899 51.062 69.028 1.00 59.14 83 LYS B C 1
ATOM 1714 O O . LYS B 1 65 ? 14.178 51.869 68.445 1.00 63.39 83 LYS B O 1
ATOM 1720 N N . ILE B 1 66 ? 15.652 50.166 68.388 1.00 53.02 84 ILE B N 1
ATOM 1721 C CA . ILE B 1 66 ? 15.667 50.039 66.938 1.00 50.09 84 ILE B CA 1
ATOM 1722 C C . ILE B 1 66 ? 14.878 48.790 66.603 1.00 59.61 84 ILE B C 1
ATOM 1723 O O . ILE B 1 66 ? 15.131 47.729 67.184 1.00 49.98 84 ILE B O 1
ATOM 1728 N N . VAL B 1 67 ? 13.942 48.902 65.652 1.00 66.09 85 VAL B N 1
ATOM 1729 C CA . VAL B 1 67 ? 13.079 47.790 65.249 1.00 49.54 85 VAL B CA 1
ATOM 1730 C C . VAL B 1 67 ? 13.171 47.593 63.742 1.00 43.28 85 VAL B C 1
ATOM 1731 O O . VAL B 1 67 ? 12.964 48.539 62.973 1.00 53.96 85 VAL B O 1
ATOM 1735 N N . VAL B 1 68 ? 13.444 46.358 63.330 1.00 40.51 86 VAL B N 1
ATOM 1736 C CA . VAL B 1 68 ? 13.604 45.985 61.934 1.00 47.97 86 VAL B CA 1
ATOM 1737 C C . VAL B 1 68 ? 12.525 44.964 61.621 1.00 48.57 86 VAL B C 1
ATOM 1738 O O . VAL B 1 68 ? 12.458 43.915 62.284 1.00 46.48 86 VAL B O 1
ATOM 1742 N N . ARG B 1 69 ? 11.740 45.254 60.571 1.00 40.47 87 ARG B N 1
ATOM 1743 C CA . ARG B 1 69 ? 10.615 44.454 60.091 1.00 40.92 87 ARG B CA 1
ATOM 1744 C C . ARG B 1 69 ? 10.540 44.495 58.565 1.00 49.83 87 ARG B C 1
ATOM 1745 O O . ARG B 1 69 ? 11.238 45.264 57.895 1.00 47.34 87 ARG B O 1
ATOM 1753 N N . ASP B 1 70 ? 9.714 43.598 58.026 1.00 46.12 88 ASP B N 1
ATOM 1754 C CA . ASP B 1 70 ? 9.224 43.648 56.647 1.00 44.78 88 ASP B CA 1
ATOM 1755 C C . ASP B 1 70 ? 10.360 43.722 55.619 1.00 45.09 88 ASP B C 1
ATOM 1756 O O . ASP B 1 70 ? 10.469 44.661 54.827 1.00 50.06 88 ASP B O 1
ATOM 1761 N N . SER B 1 71 ? 11.178 42.684 55.600 1.00 31.53 89 SER B N 1
ATOM 1762 C CA . SER B 1 71 ? 12.199 42.567 54.571 1.00 34.02 89 SER B CA 1
ATOM 1763 C C . SER B 1 71 ? 11.571 42.207 53.222 1.00 37.78 89 SER B C 1
ATOM 1764 O O . SER B 1 71 ? 10.512 41.576 53.146 1.00 50.05 89 SER B O 1
ATOM 1767 N N . GLN B 1 72 ? 12.249 42.591 52.147 1.00 34.06 90 GLN B N 1
ATOM 1768 C CA . GLN B 1 72 ? 11.748 42.399 50.789 1.00 31.54 90 GLN B CA 1
ATOM 1769 C C . GLN B 1 72 ? 12.921 42.325 49.836 1.00 29.40 90 GLN B C 1
ATOM 1770 O O . GLN B 1 72 ? 13.761 43.224 49.827 1.00 40.20 90 GLN B O 1
ATOM 1776 N N . GLN B 1 73 ? 12.976 41.279 49.030 1.00 32.94 91 GLN B N 1
ATOM 1777 C CA . GLN B 1 73 ? 14.063 41.119 48.076 1.00 27.99 91 GLN B CA 1
ATOM 1778 C C . GLN B 1 73 ? 13.497 40.549 46.801 1.00 30.44 91 GLN B C 1
ATOM 1779 O O . GLN B 1 73 ? 12.903 39.466 46.827 1.00 29.76 91 GLN B O 1
ATOM 1785 N N . LEU B 1 74 ? 13.671 41.258 45.703 1.00 32.83 92 LEU B N 1
ATOM 1786 C CA . LEU B 1 74 ? 13.209 40.767 44.415 1.00 35.99 92 LEU B CA 1
ATOM 1787 C C . LEU B 1 74 ? 14.222 39.751 43.886 1.00 40.72 92 LEU B C 1
ATOM 1788 O O . LEU B 1 74 ? 15.399 40.082 43.698 1.00 40.45 92 LEU B O 1
ATOM 1793 N N . ILE B 1 75 ? 13.780 38.517 43.652 1.00 33.41 93 ILE B N 1
ATOM 1794 C CA . ILE B 1 75 ? 14.633 37.457 43.125 1.00 25.28 93 ILE B CA 1
ATOM 1795 C C . ILE B 1 75 ? 14.094 37.020 41.769 1.00 28.85 93 ILE B C 1
ATOM 1796 O O . ILE B 1 75 ? 12.879 36.836 41.593 1.00 36.15 93 ILE B O 1
ATOM 1801 N N . SER B 1 76 ? 14.990 36.879 40.804 1.00 31.38 94 SER B N 1
ATOM 1802 C CA . SER B 1 76 ? 14.642 36.538 39.435 1.00 29.87 94 SER B CA 1
ATOM 1803 C C . SER B 1 76 ? 15.494 35.352 39.012 1.00 25.35 94 SER B C 1
ATOM 1804 O O . SER B 1 76 ? 16.727 35.444 39.008 1.00 32.31 94 SER B O 1
ATOM 1807 N N . LEU B 1 77 ? 14.843 34.236 38.691 1.00 28.31 95 LEU B N 1
ATOM 1808 C CA . LEU B 1 77 ? 15.494 33.010 38.242 1.00 27.86 95 LEU B CA 1
ATOM 1809 C C . LEU B 1 77 ? 15.129 32.697 36.790 1.00 27.09 95 LEU B C 1
ATOM 1810 O O . LEU B 1 77 ? 13.977 32.910 36.360 1.00 32.72 95 LEU B O 1
ATOM 1815 N N . ARG B 1 78 ? 16.118 32.219 36.028 1.00 25.59 96 ARG B N 1
ATOM 1816 C CA . ARG B 1 78 ? 15.936 31.810 34.636 1.00 29.75 96 ARG B CA 1
ATOM 1817 C C . ARG B 1 78 ? 16.717 30.528 34.425 1.00 28.55 96 ARG B C 1
ATOM 1818 O O . ARG B 1 78 ? 17.888 30.451 34.814 1.00 30.51 96 ARG B O 1
ATOM 1826 N N . ALA B 1 79 ? 16.075 29.523 33.841 1.00 31.23 97 ALA B N 1
ATOM 1827 C CA . ALA B 1 79 ? 16.702 28.216 33.620 1.00 34.43 97 ALA B CA 1
ATOM 1828 C C . ALA B 1 79 ? 16.427 27.761 32.201 1.00 28.31 97 ALA B C 1
ATOM 1829 O O . ALA B 1 79 ? 15.304 27.902 31.713 1.00 36.94 97 ALA B O 1
ATOM 1831 N N . TYR B 1 80 ? 17.459 27.233 31.524 1.00 28.55 98 TYR B N 1
ATOM 1832 C CA . TYR B 1 80 ? 17.212 26.787 30.160 1.00 38.22 98 TYR B CA 1
ATOM 1833 C C . TYR B 1 80 ? 17.374 25.267 30.046 1.00 34.27 98 TYR B C 1
ATOM 1834 O O . TYR B 1 80 ? 18.151 24.665 30.794 1.00 45.44 98 TYR B O 1
ATOM 1843 N N . PRO B 1 81 ? 16.655 24.616 29.130 1.00 42.62 99 PRO B N 1
ATOM 1844 C CA . PRO B 1 81 ? 16.778 23.155 29.005 1.00 37.91 99 PRO B CA 1
ATOM 1845 C C . PRO B 1 81 ? 18.201 22.771 28.648 1.00 42.56 99 PRO B C 1
ATOM 1846 O O . PRO B 1 81 ? 18.943 23.556 28.055 1.00 51.08 99 PRO B O 1
ATOM 1850 N N . GLN B 1 82 ? 18.575 21.538 28.980 1.00 41.98 100 GLN B N 1
ATOM 1851 C CA . GLN B 1 82 ? 17.758 20.428 29.438 1.00 40.11 100 GLN B CA 1
ATOM 1852 C C . GLN B 1 82 ? 17.977 20.157 30.919 1.00 46.92 100 GLN B C 1
ATOM 1853 O O . GLN B 1 82 ? 19.118 20.206 31.414 1.00 48.97 100 GLN B O 1
ATOM 1859 N N . GLN B 1 83 ? 16.886 19.911 31.635 1.00 37.29 101 GLN B N 1
ATOM 1860 C CA . GLN B 1 83 ? 16.923 19.464 33.033 1.00 42.11 101 GLN B CA 1
ATOM 1861 C C . GLN B 1 83 ? 17.952 20.252 33.852 1.00 41.19 101 GLN B C 1
ATOM 1862 O O . GLN B 1 83 ? 18.914 19.707 34.391 1.00 39.84 101 GLN B O 1
ATOM 1868 N N . THR B 1 84 ? 17.714 21.560 33.945 1.00 35.91 102 THR B N 1
ATOM 1869 C CA . THR B 1 84 ? 18.548 22.481 34.709 1.00 27.15 102 THR B CA 1
ATOM 1870 C C . THR B 1 84 ? 17.711 23.160 35.784 1.00 29.15 102 THR B C 1
ATOM 1871 O O . THR B 1 84 ? 16.658 23.724 35.476 1.00 41.33 102 THR B O 1
ATOM 1875 N N . ARG B 1 85 ? 18.171 23.125 37.039 1.00 26.06 103 ARG B N 1
ATOM 1876 C CA . ARG B 1 85 ? 17.443 23.765 38.123 1.00 26.55 103 ARG B CA 1
ATOM 1877 C C . ARG B 1 85 ? 18.222 24.949 38.672 1.00 23.35 103 ARG B C 1
ATOM 1878 O O . ARG B 1 85 ? 19.463 24.981 38.671 1.00 30.37 103 ARG B O 1
ATOM 1886 N N . VAL B 1 86 ? 17.469 25.953 39.093 1.00 21.05 104 VAL B N 1
ATOM 1887 C CA . VAL B 1 86 ? 18.025 27.170 39.671 1.00 23.47 104 VAL B CA 1
ATOM 1888 C C . VAL B 1 86 ? 17.330 27.408 40.996 1.00 24.63 104 VAL B C 1
ATOM 1889 O O . VAL B 1 86 ? 16.086 27.364 41.079 1.00 26.87 104 VAL B O 1
ATOM 1893 N N . LYS B 1 87 ? 18.127 27.672 42.034 1.00 24.33 105 LYS B N 1
ATOM 1894 C CA . LYS B 1 87 ? 17.567 27.779 43.379 1.00 27.94 105 LYS B CA 1
ATOM 1895 C C . LYS B 1 87 ? 18.244 28.90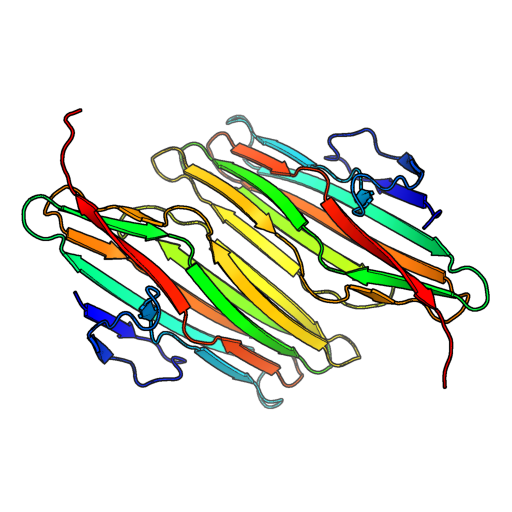5 44.128 1.00 29.60 105 LYS B C 1
ATOM 1896 O O . LYS B 1 87 ? 19.474 29.010 44.105 1.00 37.10 105 LYS B O 1
ATOM 1902 N N . ALA B 1 88 ? 17.442 29.750 44.768 1.00 26.45 106 ALA B N 1
ATOM 1903 C CA . ALA B 1 88 ? 17.923 30.752 45.710 1.00 20.60 106 ALA B CA 1
ATOM 1904 C C . ALA B 1 88 ? 17.436 30.443 47.128 1.00 35.48 106 ALA B C 1
ATOM 1905 O O . ALA B 1 88 ? 16.309 29.943 47.326 1.00 28.75 106 ALA B O 1
ATOM 1907 N N . GLU B 1 89 ? 18.301 30.705 48.107 1.00 25.21 107 GLU B N 1
ATOM 1908 C CA . GLU B 1 89 ? 17.984 30.567 49.527 1.00 27.46 107 GLU B CA 1
ATOM 1909 C C . GLU B 1 89 ? 18.359 31.848 50.241 1.00 27.44 107 GLU B C 1
ATOM 1910 O O . GLU B 1 89 ? 19.420 32.432 49.986 1.00 35.66 107 GLU B O 1
ATOM 1916 N N . VAL B 1 90 ? 17.480 32.300 51.111 1.00 27.21 108 VAL B N 1
ATOM 1917 C CA . VAL B 1 90 ? 17.684 33.570 51.779 1.00 36.65 108 VAL B CA 1
ATOM 1918 C C . VAL B 1 90 ? 17.296 33.409 53.231 1.00 30.39 108 VAL B C 1
ATOM 1919 O O . VAL B 1 90 ? 16.381 32.644 53.561 1.00 30.57 108 VAL B O 1
ATOM 1923 N N . GLU B 1 91 ? 18.076 34.046 54.097 1.00 38.95 109 GLU B N 1
ATOM 1924 C CA . GLU B 1 91 ? 17.839 33.950 55.554 1.00 37.54 109 GLU B CA 1
ATOM 1925 C C . GLU B 1 91 ? 18.318 35.220 56.252 1.00 32.24 109 GLU B C 1
ATOM 1926 O O . GLU B 1 91 ? 19.477 35.585 56.083 1.00 33.25 109 GLU B O 1
ATOM 1932 N N . ILE B 1 92 ? 17.423 35.857 56.991 1.00 38.90 110 ILE B N 1
ATOM 1933 C CA . ILE B 1 92 ? 17.798 37.017 57.783 1.00 37.64 110 ILE B CA 1
ATOM 1934 C C . ILE B 1 92 ? 17.524 36.714 59.251 1.00 33.67 110 ILE B C 1
ATOM 1935 O O . ILE B 1 92 ? 16.535 36.051 59.588 1.00 43.30 110 ILE B O 1
ATOM 1940 N N . PHE B 1 93 ? 18.411 37.179 60.121 1.00 27.44 111 PHE B N 1
ATOM 1941 C CA . PHE B 1 93 ? 18.247 36.784 61.516 1.00 39.87 111 PHE B CA 1
ATOM 1942 C C . PHE B 1 93 ? 19.106 37.662 62.413 1.00 43.99 111 PHE B C 1
ATOM 1943 O O . PHE B 1 93 ? 20.123 38.208 61.982 1.00 48.55 111 PHE B O 1
ATOM 1951 N N . LYS B 1 94 ? 18.688 37.786 63.665 1.00 38.57 112 LYS B N 1
ATOM 1952 C CA . LYS B 1 94 ? 19.512 38.454 64.656 1.00 34.19 112 LYS B CA 1
ATOM 1953 C C . LYS B 1 94 ? 20.681 37.532 65.031 1.00 43.55 112 LYS B C 1
ATOM 1954 O O . LYS B 1 94 ? 20.485 36.345 65.321 1.00 49.22 112 LYS B O 1
ATOM 1960 N N . ALA B 1 95 ? 21.900 38.059 65.034 1.00 40.65 113 ALA B N 1
ATOM 1961 C CA . ALA B 1 95 ? 23.038 37.219 65.385 1.00 38.70 113 ALA B CA 1
ATOM 1962 C C . ALA B 1 95 ? 22.785 36.537 66.713 1.00 43.22 113 ALA B C 1
ATOM 1963 O O . ALA B 1 95 ? 22.339 37.164 67.677 1.00 48.51 113 ALA B O 1
ATOM 1965 N N . GLY B 1 96 ? 23.085 35.246 66.764 1.00 48.70 114 GLY B N 1
ATOM 1966 C CA . GLY B 1 96 ? 22.871 34.431 67.948 1.00 39.77 114 GLY B CA 1
ATOM 1967 C C . GLY B 1 96 ? 21.501 33.795 68.052 1.00 53.28 114 GLY B C 1
ATOM 1968 O O . GLY B 1 96 ? 21.348 32.807 68.784 1.00 55.86 114 GLY B O 1
ATOM 1969 N N . SER B 1 97 ? 20.529 34.277 67.282 1.00 47.85 115 SER B N 1
ATOM 1970 C CA . SER B 1 97 ? 19.167 33.757 67.248 1.00 58.24 115 SER B CA 1
ATOM 1971 C C . SER B 1 97 ? 18.968 32.950 65.978 1.00 53.93 115 SER B C 1
ATOM 1972 O O . SER B 1 97 ? 19.773 32.997 65.043 1.00 60.94 115 SER B O 1
ATOM 1975 N N . GLN B 1 98 ? 17.857 32.237 65.949 1.00 46.71 116 GLN B N 1
ATOM 1976 C CA . GLN B 1 98 ? 17.443 31.514 64.763 1.00 38.56 116 GLN B CA 1
ATOM 1977 C C . GLN B 1 98 ? 16.660 32.440 63.846 1.00 41.81 116 GLN B C 1
ATOM 1978 O O . GLN B 1 98 ? 16.095 33.448 64.271 1.00 50.87 116 GLN B O 1
ATOM 1984 N N . GLY B 1 99 ? 16.650 32.100 62.565 1.00 39.83 117 GLY B N 1
ATOM 1985 C CA . GLY B 1 99 ? 15.795 32.773 61.618 1.00 30.57 117 GLY B CA 1
ATOM 1986 C C . GLY B 1 99 ? 15.032 31.725 60.822 1.00 39.94 117 GLY B C 1
ATOM 1987 O O . GLY B 1 99 ? 15.270 30.517 60.947 1.00 41.82 117 GLY B O 1
ATOM 1988 N N . ALA B 1 100 ? 14.105 32.203 60.016 1.00 31.64 118 ALA B N 1
ATOM 1989 C CA . ALA B 1 100 ? 13.399 31.342 59.081 1.00 38.24 118 ALA B CA 1
ATOM 1990 C C . ALA B 1 100 ? 14.074 31.414 57.704 1.00 38.62 118 ALA B C 1
ATOM 1991 O O . ALA B 1 100 ? 14.357 32.503 57.196 1.00 48.91 118 ALA B O 1
ATOM 1993 N N . LYS B 1 101 ? 14.325 30.254 57.102 1.00 40.47 119 LYS B N 1
ATOM 1994 C CA . LYS B 1 101 ? 15.000 30.163 55.823 1.00 28.74 119 LYS B CA 1
ATOM 1995 C C . LYS B 1 101 ? 13.943 30.002 54.728 1.00 36.01 119 LYS B C 1
ATOM 1996 O O . LYS B 1 101 ? 12.983 29.244 54.891 1.00 34.13 119 LYS B O 1
ATOM 2002 N N . GLN B 1 102 ? 14.084 30.752 53.642 1.00 33.09 120 GLN B N 1
ATOM 2003 C CA . GLN B 1 102 ? 13.185 30.632 52.512 1.00 33.25 120 GLN B CA 1
ATOM 2004 C C . GLN B 1 102 ? 13.966 30.289 51.256 1.00 30.96 120 GLN B C 1
ATOM 2005 O O . GLN B 1 102 ? 15.096 30.752 51.077 1.00 31.69 120 GLN B O 1
ATOM 2011 N N . THR B 1 103 ? 13.363 29.475 50.379 1.00 32.72 121 THR B N 1
ATOM 2012 C CA . THR B 1 103 ? 13.966 29.124 49.089 1.00 34.03 121 THR B CA 1
ATOM 2013 C C . THR B 1 103 ? 12.952 29.307 47.959 1.00 32.23 121 THR B C 1
ATOM 2014 O O . THR B 1 103 ? 11.739 29.276 48.162 1.00 30.11 121 THR B O 1
ATOM 2018 N N . LEU B 1 104 ? 13.474 29.588 46.782 1.00 27.37 122 LEU B N 1
ATOM 2019 C CA . LEU B 1 104 ? 12.692 29.732 45.565 1.00 27.82 122 LEU B CA 1
ATOM 2020 C C . LEU B 1 104 ? 13.451 28.970 44.495 1.00 24.73 122 LEU B C 1
ATOM 2021 O O . LEU B 1 104 ? 14.673 29.112 44.399 1.00 28.80 122 LEU B O 1
ATOM 2026 N N . GLU B 1 105 ? 12.761 28.130 43.723 1.00 30.38 123 GLU B N 1
ATOM 2027 C CA . GLU B 1 105 ? 13.456 27.212 42.828 1.00 26.94 123 GLU B CA 1
ATOM 2028 C C . GLU B 1 105 ? 12.596 26.944 41.597 1.00 29.09 123 GLU B C 1
ATOM 2029 O O . GLU B 1 105 ? 11.366 26.843 41.707 1.00 32.37 123 GLU B O 1
ATOM 2035 N N . ILE B 1 106 ? 13.241 26.862 40.421 1.00 28.01 124 ILE B N 1
ATOM 2036 C CA . ILE B 1 106 ? 12.587 26.430 39.187 1.00 19.31 124 ILE B CA 1
ATOM 2037 C C . ILE B 1 106 ? 13.468 25.396 38.506 1.00 29.84 124 ILE B C 1
ATOM 2038 O O . ILE B 1 106 ? 14.674 25.293 38.764 1.00 26.33 124 ILE B O 1
ATOM 2043 N N . VAL B 1 107 ? 12.848 24.598 37.639 1.00 28.44 125 VAL B N 1
ATOM 2044 C CA . VAL B 1 107 ? 13.608 23.540 36.917 1.00 26.27 125 VAL B CA 1
ATOM 2045 C C . VAL B 1 107 ? 13.148 23.520 35.462 1.00 33.89 125 VAL B C 1
ATOM 2046 O O . VAL B 1 107 ? 11.963 23.237 35.223 1.00 39.20 125 VAL B O 1
ATOM 2050 N N . ALA B 1 108 ? 14.054 23.826 34.538 1.00 36.72 126 ALA B N 1
ATOM 2051 C CA . ALA B 1 108 ? 13.713 23.718 33.106 1.00 29.17 126 ALA B CA 1
ATOM 2052 C C . ALA B 1 108 ? 13.887 22.254 32.706 1.00 33.23 126 ALA B C 1
ATOM 2053 O O . ALA B 1 108 ? 14.943 21.686 33.010 1.00 38.14 126 ALA B O 1
ATOM 2055 N N . ALA B 1 109 ? 12.869 21.671 32.078 1.00 35.13 127 ALA B N 1
ATOM 2056 C CA . ALA B 1 109 ? 12.965 20.271 31.616 1.00 35.27 127 ALA B CA 1
ATOM 2057 C C . ALA B 1 109 ? 13.291 20.273 30.123 1.00 39.38 127 ALA B C 1
ATOM 2058 O O . ALA B 1 109 ? 14.473 20.120 29.779 1.00 58.87 127 ALA B O 1
ATOM 2060 N N . GLU B 1 110 ? 12.276 20.458 29.282 1.00 35.03 128 GLU B N 1
ATOM 2061 C CA . GLU B 1 110 ? 12.505 20.524 27.816 1.00 46.71 128 GLU B CA 1
ATOM 2062 C C . GLU B 1 110 ? 12.299 21.968 27.356 1.00 37.03 128 GLU B C 1
ATOM 2063 O O . GLU B 1 110 ? 12.638 22.272 26.202 1.00 48.13 128 GLU B O 1
ATOM 2069 N N . LYS B 1 111 ? 11.768 22.817 28.237 1.00 39.13 129 LYS B N 1
ATOM 2070 C CA . LYS B 1 111 ? 11.480 24.224 27.861 1.00 38.91 129 LYS B CA 1
ATOM 2071 C C . LYS B 1 111 ? 12.148 25.193 28.837 1.00 45.50 129 LYS B C 1
ATOM 2072 O O . LYS B 1 111 ? 12.430 24.779 29.975 1.00 48.17 129 LYS B O 1
ATOM 2078 N N . ALA B 1 112 ? 12.384 26.431 28.404 1.00 28.99 130 ALA B N 1
ATOM 2079 C CA . ALA B 1 112 ? 12.944 27.454 29.264 1.00 32.73 130 ALA B CA 1
ATOM 2080 C C . ALA B 1 112 ? 11.944 27.768 30.365 1.00 35.43 130 ALA B C 1
ATOM 2081 O O . ALA B 1 112 ? 10.740 27.589 30.186 1.00 45.63 130 ALA B O 1
ATOM 2083 N N . GLU B 1 113 ? 12.444 28.193 31.529 1.00 32.81 131 GLU B N 1
ATOM 2084 C CA . GLU B 1 113 ? 11.583 28.572 32.640 1.00 29.64 131 GLU B CA 1
ATOM 2085 C C . GLU B 1 113 ? 12.112 29.844 33.298 1.00 34.26 131 GLU B C 1
ATOM 2086 O O . GLU B 1 113 ? 13.301 30.158 33.211 1.00 42.77 131 GLU B O 1
ATOM 2092 N N . LYS B 1 114 ? 11.211 30.597 33.925 1.00 33.17 132 LYS B N 1
ATOM 2093 C CA . LYS B 1 114 ? 11.587 31.821 34.621 1.00 33.09 132 LYS B CA 1
ATOM 2094 C C . LYS B 1 114 ? 10.618 32.032 35.776 1.00 34.49 132 LYS B C 1
ATOM 2095 O O . LYS B 1 114 ? 9.491 31.534 35.752 1.00 42.36 132 LYS B O 1
ATOM 2101 N N . THR B 1 115 ? 11.072 32.763 36.795 1.00 29.36 133 THR B N 1
ATOM 2102 C CA . THR B 1 115 ? 10.187 33.242 37.856 1.00 28.73 133 THR B CA 1
ATOM 2103 C C . THR B 1 115 ? 10.802 34.480 38.496 1.00 34.68 133 THR B C 1
ATOM 2104 O O . THR B 1 115 ? 12.027 34.617 38.598 1.00 37.71 133 THR B O 1
ATOM 2108 N N . THR B 1 116 ? 9.936 35.390 38.906 1.00 36.38 134 THR B N 1
ATOM 2109 C CA . THR B 1 116 ? 10.361 36.629 39.553 1.00 32.41 134 THR B CA 1
ATOM 2110 C C . THR B 1 116 ? 9.436 36.851 40.731 1.00 23.38 134 THR B C 1
ATOM 2111 O O . THR B 1 116 ? 8.238 37.086 40.546 1.00 42.70 134 THR B O 1
ATOM 2115 N N . GLN B 1 117 ? 9.991 36.801 41.933 1.00 30.51 135 GLN B N 1
ATOM 2116 C CA . GLN B 1 117 ? 9.175 36.880 43.133 1.00 31.16 135 GLN B CA 1
ATOM 2117 C C . GLN B 1 117 ? 9.810 37.823 44.143 1.00 37.58 135 GLN B C 1
ATOM 2118 O O . GLN B 1 117 ? 11.022 38.044 44.162 1.00 31.62 135 GLN B O 1
ATOM 2124 N N . TYR B 1 118 ? 8.976 38.387 44.992 1.00 38.06 136 TYR B N 1
ATOM 2125 C CA . TYR B 1 118 ? 9.501 38.989 46.202 1.00 45.15 136 TYR B CA 1
ATOM 2126 C C . TYR B 1 118 ? 9.624 37.915 47.284 1.00 24.84 136 TYR B C 1
ATOM 2127 O O . TYR B 1 118 ? 8.684 37.159 47.531 1.00 43.55 136 TYR B O 1
ATOM 2136 N N . VAL B 1 119 ? 10.763 37.888 47.954 1.00 30.56 137 VAL B N 1
ATOM 2137 C CA . VAL B 1 119 ? 11.017 36.999 49.072 1.00 34.61 137 VAL B CA 1
ATOM 2138 C C . VAL B 1 119 ? 11.362 37.875 50.284 1.00 30.47 137 VAL B C 1
ATOM 2139 O O . VAL B 1 119 ? 12.247 38.734 50.201 1.00 44.99 137 VAL B O 1
ATOM 2143 N N . GLY B 1 120 ? 10.663 37.674 51.397 1.00 32.39 138 GLY B N 1
ATOM 2144 C CA . GLY B 1 120 ? 10.875 38.500 52.577 1.00 25.82 138 GLY B CA 1
ATOM 2145 C C . GLY B 1 120 ? 9.978 38.051 53.701 1.00 30.31 138 GLY B C 1
ATOM 2146 O O . GLY B 1 120 ? 9.092 37.208 53.530 1.00 42.77 138 GLY B O 1
ATOM 2147 N N . GLN B 1 121 ? 10.262 38.580 54.878 1.00 36.40 139 GLN B N 1
ATOM 2148 C CA . GLN B 1 121 ? 9.515 38.251 56.081 1.00 37.36 139 GLN B CA 1
ATOM 2149 C C . GLN B 1 121 ? 8.761 39.505 56.517 1.00 42.71 139 GLN B C 1
ATOM 2150 O O . GLN B 1 121 ? 9.343 40.590 56.569 1.00 41.27 139 GLN B O 1
ATOM 2156 N N . LYS B 1 122 ? 7.456 39.387 56.728 1.00 38.52 140 LYS B N 1
ATOM 2157 C CA . LYS B 1 122 ? 6.688 40.570 57.083 1.00 53.43 140 LYS B CA 1
ATOM 2158 C C . LYS B 1 122 ? 6.888 40.976 58.547 1.00 61.26 140 LYS B C 1
ATOM 2159 O O . LYS B 1 122 ? 6.861 42.175 58.869 1.00 61.38 140 LYS B O 1
ATOM 2165 N N . ASP B 1 123 ? 7.175 40.014 59.420 1.00 44.81 141 ASP B N 1
ATOM 2166 C CA . ASP B 1 123 ? 7.139 40.249 60.854 1.00 53.93 141 ASP B CA 1
ATOM 2167 C C . ASP B 1 123 ? 8.451 40.890 61.347 1.00 41.23 141 ASP B C 1
ATOM 2168 O O . ASP B 1 123 ? 9.382 41.131 60.581 1.00 48.31 141 ASP B O 1
ATOM 2173 N N . VAL B 1 124 ? 8.528 41.192 62.647 1.00 52.00 142 VAL B N 1
ATOM 2174 C CA . VAL B 1 124 ? 9.734 41.819 63.202 1.00 59.54 142 VAL B CA 1
ATOM 2175 C C . VAL B 1 124 ? 10.913 40.858 63.078 1.00 56.31 142 VAL B C 1
ATOM 2176 O O . VAL B 1 124 ? 10.831 39.693 63.487 1.00 66.26 142 VAL B O 1
ATOM 2180 N N . LEU B 1 125 ? 12.012 41.331 62.487 1.00 49.61 143 LEU B N 1
ATOM 2181 C CA . LEU B 1 125 ? 13.241 40.546 62.399 1.00 38.47 143 LEU B CA 1
ATOM 2182 C C . LEU B 1 125 ? 14.221 40.856 63.515 1.00 45.10 143 LEU B C 1
ATOM 2183 O O . LEU B 1 125 ? 15.010 39.981 63.882 1.00 53.58 143 LEU B O 1
ATOM 2188 N N . LEU B 1 126 ? 14.206 42.073 64.064 1.00 46.96 144 LEU B N 1
ATOM 2189 C CA . LEU B 1 126 ? 15.196 42.417 65.075 1.00 45.03 144 LEU B CA 1
ATOM 2190 C C . LEU B 1 126 ? 14.663 43.565 65.898 1.00 56.17 144 LEU B C 1
ATOM 2191 O O . LEU B 1 126 ? 13.967 44.429 65.368 1.00 53.16 144 LEU B O 1
ATOM 2196 N N . GLU B 1 127 ? 14.996 43.566 67.198 1.00 52.70 145 GLU B N 1
ATOM 2197 C CA . GLU B 1 127 ? 14.565 44.621 68.110 1.00 58.22 145 GLU B CA 1
ATOM 2198 C C . GLU B 1 127 ? 15.611 44.710 69.213 1.00 65.97 145 GLU B C 1
ATOM 2199 O O . GLU B 1 127 ? 15.769 43.767 69.993 1.00 73.23 145 GLU B O 1
ATOM 2205 N N . THR B 1 128 ? 16.366 45.807 69.235 1.00 68.43 146 THR B N 1
ATOM 2206 C CA . THR B 1 128 ? 17.382 46.006 70.255 1.00 68.46 146 THR B CA 1
ATOM 2207 C C . THR B 1 128 ? 16.733 46.344 71.584 1.00 67.28 146 THR B C 1
ATOM 2208 O O . THR B 1 128 ? 15.553 46.693 71.658 1.00 68.89 146 THR B O 1
ATOM 2212 N N . ALA B 1 129 ? 17.522 46.225 72.643 1.00 70.42 147 ALA B N 1
ATOM 2213 C CA . ALA B 1 129 ? 17.127 46.788 73.924 1.00 76.36 147 ALA B CA 1
ATOM 2214 C C . ALA B 1 129 ? 17.232 48.311 73.868 1.00 90.56 147 ALA B C 1
ATOM 2215 O O . ALA B 1 129 ? 17.689 48.885 72.871 1.00 81.74 147 ALA B O 1
ATOM 2217 N N . CYS B 1 130 ? 16.776 48.972 74.944 1.00 97.72 148 CYS B N 1
ATOM 2218 C CA . CYS B 1 130 ? 16.796 50.434 74.995 1.00 96.40 148 CYS B CA 1
ATOM 2219 C C . CYS B 1 130 ? 18.234 50.918 75.085 1.00 90.12 148 CYS B C 1
ATOM 2220 O O . CYS B 1 130 ? 18.960 50.558 76.019 1.00 89.53 148 CYS B O 1
ATOM 2223 N N . GLY B 1 131 ? 18.625 51.764 74.129 1.00 95.21 149 GLY B N 1
ATOM 2224 C CA . GLY B 1 131 ? 20.013 52.157 73.974 1.00 88.66 149 GLY B CA 1
ATOM 2225 C C . GLY B 1 131 ? 20.944 51.017 73.626 1.00 91.81 149 GLY B C 1
ATOM 2226 O O . GLY B 1 131 ? 22.158 51.138 73.830 1.00 78.01 149 GLY B O 1
ATOM 2227 N N . GLY B 1 132 ? 20.404 49.917 73.082 1.00 76.32 150 GLY B N 1
ATOM 2228 C CA . GLY B 1 132 ? 21.146 48.691 72.900 1.00 71.82 150 GLY B CA 1
ATOM 2229 C C . GLY B 1 132 ? 21.768 48.585 71.523 1.00 67.92 150 GLY B C 1
ATOM 2230 O O . GLY B 1 132 ? 21.599 49.445 70.661 1.00 71.13 150 GLY B O 1
ATOM 2231 N N . SER B 1 133 ? 22.493 47.478 71.328 1.00 61.05 151 SER B N 1
ATOM 2232 C CA . SER B 1 133 ? 23.210 47.208 70.089 1.00 72.50 151 SER B CA 1
ATOM 2233 C C . SER B 1 133 ? 22.925 45.784 69.658 1.00 68.56 151 SER B C 1
ATOM 2234 O O . SER B 1 133 ? 22.909 44.869 70.483 1.00 62.57 151 SER B O 1
ATOM 2237 N N . ASP B 1 134 ? 22.687 45.607 68.363 1.00 67.50 152 ASP B N 1
ATOM 2238 C CA . ASP B 1 134 ? 22.461 44.279 67.827 1.00 53.46 152 ASP B CA 1
ATOM 2239 C C . ASP B 1 134 ? 22.931 44.247 66.384 1.00 53.84 152 ASP B C 1
ATOM 2240 O O . ASP B 1 134 ? 23.030 45.281 65.720 1.00 52.84 152 ASP B O 1
ATOM 2245 N N . ILE B 1 135 ? 23.151 43.024 65.898 1.00 49.08 153 ILE B N 1
ATOM 2246 C CA . ILE B 1 135 ? 23.646 42.750 64.554 1.00 52.15 153 ILE B CA 1
ATOM 2247 C C . ILE B 1 135 ? 22.597 41.935 63.823 1.00 49.01 153 ILE B C 1
ATOM 2248 O O . ILE B 1 135 ? 22.169 40.881 64.308 1.00 43.50 153 ILE B O 1
ATOM 2253 N N . LEU B 1 136 ? 22.194 42.414 62.660 1.00 41.76 154 LEU B N 1
ATOM 2254 C CA . LEU B 1 136 ? 21.301 41.674 61.791 1.00 40.34 154 LEU B CA 1
ATOM 2255 C C . LEU B 1 136 ? 22.187 41.031 60.753 1.00 40.37 154 LEU B C 1
ATOM 2256 O O . LEU B 1 136 ? 23.002 41.715 60.131 1.00 38.00 154 LEU B O 1
ATOM 2261 N N A ARG B 1 137 ? 22.076 39.718 60.601 0.55 35.87 155 ARG B N 1
ATOM 2262 N N B ARG B 1 137 ? 22.061 39.721 60.594 0.45 35.88 155 ARG B N 1
ATOM 2263 C CA A ARG B 1 137 ? 22.835 38.999 59.594 0.55 36.21 155 ARG B CA 1
ATOM 2264 C CA B ARG B 1 137 ? 22.802 38.987 59.586 0.45 39.16 155 ARG B CA 1
ATOM 2265 C C A ARG B 1 137 ? 21.880 38.547 58.491 0.55 39.17 155 ARG B C 1
ATOM 2266 C C B ARG B 1 137 ? 21.856 38.560 58.472 0.45 40.30 155 ARG B C 1
ATOM 2267 O O A ARG B 1 137 ? 20.679 38.349 58.726 0.55 38.23 155 ARG B O 1
ATOM 2268 O O B ARG B 1 137 ? 20.651 38.367 58.689 0.45 39.85 155 ARG B O 1
ATOM 2283 N N . GLY B 1 138 ? 22.414 38.428 57.274 1.00 33.01 156 GLY B N 1
ATOM 2284 C CA . GLY B 1 138 ? 21.643 37.916 56.150 1.00 29.15 156 GLY B CA 1
ATOM 2285 C C . GLY B 1 138 ? 22.514 37.064 55.259 1.00 28.10 156 GLY B C 1
ATOM 2286 O O . GLY B 1 138 ? 23.574 37.520 54.813 1.00 37.02 156 GLY B O 1
ATOM 2287 N N . ASN B 1 139 ? 22.114 35.819 55.036 1.00 28.25 157 ASN B N 1
ATOM 2288 C CA . ASN B 1 139 ? 22.772 34.928 54.085 1.00 28.94 157 ASN B CA 1
ATOM 2289 C C . ASN B 1 139 ? 21.905 34.886 52.843 1.00 23.71 157 ASN B C 1
ATOM 2290 O O . ASN B 1 139 ? 20.679 34.740 52.944 1.00 33.65 157 ASN B O 1
ATOM 2295 N N . LEU B 1 140 ? 22.525 35.002 51.676 1.00 29.38 158 LEU B N 1
ATOM 2296 C CA . LEU B 1 140 ? 21.785 34.821 50.442 1.00 25.14 158 LEU B CA 1
ATOM 2297 C C . LEU B 1 140 ? 22.621 34.005 49.469 1.00 24.94 158 LEU B C 1
ATOM 2298 O O . LEU B 1 140 ? 23.810 34.287 49.290 1.00 31.91 158 LEU B O 1
ATOM 2303 N N . SER B 1 141 ? 22.028 32.988 48.852 1.00 29.82 159 SER B N 1
ATOM 2304 C CA . SER B 1 141 ? 22.843 32.128 48.003 1.00 26.59 159 SER B CA 1
ATOM 2305 C C . SER B 1 141 ? 21.990 31.528 46.898 1.00 21.61 159 SER B C 1
ATOM 2306 O O . SER B 1 141 ? 20.766 31.453 47.000 1.00 29.04 159 SER B O 1
ATOM 2309 N N . ALA B 1 142 ? 22.659 31.134 45.815 1.00 26.36 160 ALA B N 1
ATOM 2310 C CA . ALA B 1 142 ? 22.016 30.494 44.676 1.00 24.13 160 ALA B CA 1
ATOM 2311 C C . ALA B 1 142 ? 22.881 29.352 44.172 1.00 24.92 160 ALA B C 1
ATOM 2312 O O . ALA B 1 142 ? 24.109 29.354 44.323 1.00 29.22 160 ALA B O 1
ATOM 2314 N N . THR B 1 143 ? 22.204 28.374 43.591 1.00 21.29 161 THR B N 1
ATOM 2315 C CA . T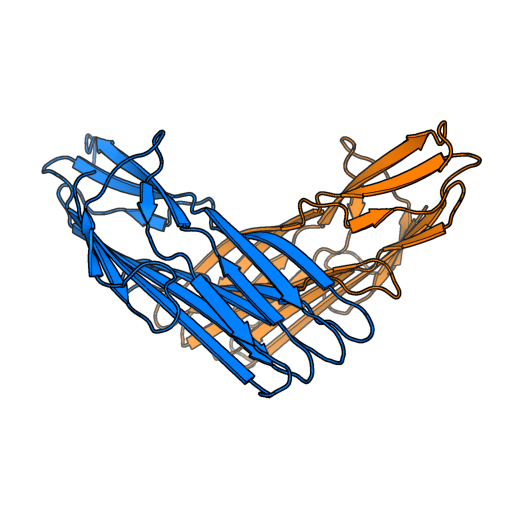HR B 1 143 ? 22.783 27.180 43.017 1.00 28.94 161 THR B CA 1
ATOM 2316 C C . THR B 1 143 ? 22.108 26.922 41.682 1.00 22.51 161 THR B C 1
ATOM 2317 O O . THR B 1 143 ? 20.874 26.954 41.592 1.00 29.07 161 THR B O 1
ATOM 2321 N N . ILE B 1 144 ? 22.906 26.661 40.657 1.00 25.85 162 ILE B N 1
ATOM 2322 C CA . ILE B 1 144 ? 22.430 26.293 39.326 1.00 27.35 162 ILE B CA 1
ATOM 2323 C C . ILE B 1 144 ? 23.004 24.924 39.039 1.00 31.55 162 ILE B C 1
ATOM 2324 O O . ILE B 1 144 ? 24.225 24.725 39.137 1.00 37.15 162 ILE B O 1
ATOM 2329 N N . ILE B 1 145 ? 22.146 23.983 38.682 1.00 22.52 163 ILE B N 1
ATOM 2330 C CA . ILE B 1 145 ? 22.594 22.617 38.494 1.00 26.39 163 ILE B CA 1
ATOM 2331 C C . ILE B 1 145 ? 22.042 22.092 37.186 1.00 30.86 163 ILE B C 1
ATOM 2332 O O . ILE B 1 145 ? 20.851 22.260 36.909 1.00 35.71 163 ILE B O 1
ATOM 2337 N N . GLY B 1 146 ? 22.899 21.466 36.375 1.00 29.71 164 GLY B N 1
ATOM 2338 C CA . GLY B 1 146 ? 22.443 20.718 35.218 1.00 28.15 164 GLY B CA 1
ATOM 2339 C C . GLY B 1 146 ? 23.225 21.097 33.988 1.00 30.74 164 GLY B C 1
ATOM 2340 O O . GLY B 1 146 ? 24.205 21.850 34.043 1.00 38.41 164 GLY B O 1
ATOM 2341 N N . GLU B 1 147 ? 22.723 20.666 32.839 1.00 42.38 165 GLU B N 1
ATOM 2342 C CA . GLU B 1 147 ? 23.421 20.833 31.571 1.00 39.96 165 GLU B CA 1
ATOM 2343 C C . GLU B 1 147 ? 23.116 22.157 30.860 1.00 44.92 165 GLU B C 1
ATOM 2344 O O . GLU B 1 147 ? 23.925 22.589 30.033 1.00 46.09 165 GLU B O 1
ATOM 2350 N N . GLY B 1 148 ? 22.007 22.840 31.162 1.00 41.51 166 GLY B N 1
ATOM 2351 C CA . GLY B 1 148 ? 21.647 24.024 30.410 1.00 30.70 166 GLY B CA 1
ATOM 2352 C C . GLY B 1 14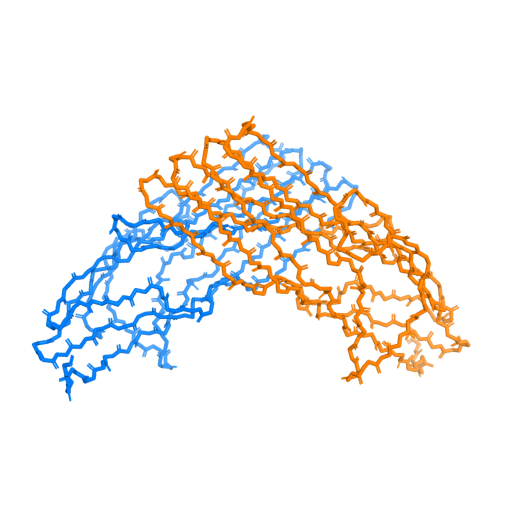8 ? 22.214 25.277 31.050 1.00 37.27 166 GLY B C 1
ATOM 2353 O O . GLY B 1 148 ? 22.835 25.237 32.109 1.00 43.72 166 GLY B O 1
ATOM 2354 N N . LYS B 1 149 ? 22.001 26.411 30.381 1.00 32.66 167 LYS B N 1
ATOM 2355 C CA . LYS B 1 149 ? 22.406 27.691 30.953 1.00 33.96 167 LYS B CA 1
ATOM 2356 C C . LYS B 1 149 ? 21.462 28.073 32.092 1.00 24.84 167 LYS B C 1
ATOM 2357 O O . LYS B 1 149 ? 20.321 27.611 32.153 1.00 36.68 167 LYS B O 1
ATOM 2363 N N . GLY B 1 150 ? 21.905 28.976 32.963 1.00 35.71 168 GLY B N 1
ATOM 2364 C CA . GLY B 1 150 ? 21.032 29.423 34.039 1.00 20.24 168 GLY B CA 1
ATOM 2365 C C . GLY B 1 150 ? 21.513 30.707 34.692 1.00 30.35 168 GLY B C 1
ATOM 2366 O O . GLY B 1 150 ? 22.705 31.060 34.641 1.00 31.37 168 GLY B O 1
ATOM 2367 N N . ARG B 1 151 ? 20.571 31.405 35.329 1.00 26.90 169 ARG B N 1
ATOM 2368 C CA . ARG B 1 151 ? 20.896 32.669 35.982 1.00 19.48 169 ARG B CA 1
ATOM 2369 C C . ARG B 1 151 ? 20.015 32.860 37.193 1.00 25.28 169 ARG B C 1
ATOM 2370 O O . ARG B 1 151 ? 18.796 32.608 37.154 1.00 25.99 169 ARG B O 1
ATOM 2378 N N . ALA B 1 152 ? 20.647 33.319 38.266 1.00 23.64 170 ALA B N 1
ATOM 2379 C CA . ALA B 1 152 ? 19.975 33.707 39.488 1.00 28.58 170 ALA B CA 1
ATOM 2380 C C . ALA B 1 152 ? 20.395 35.132 39.773 1.00 27.97 170 ALA B C 1
ATOM 2381 O O . ALA B 1 152 ? 21.597 35.415 39.905 1.00 32.61 170 ALA B O 1
ATOM 2383 N N . PHE B 1 153 ? 19.413 36.024 39.880 1.00 23.43 171 PHE B N 1
ATOM 2384 C CA . PHE B 1 153 ? 19.663 37.432 40.121 1.00 31.45 171 PHE B CA 1
ATOM 2385 C C . PHE B 1 153 ? 18.779 37.914 41.265 1.00 29.27 171 PHE B C 1
ATOM 2386 O O . PHE B 1 153 ? 17.560 37.839 41.161 1.00 29.10 171 PHE B O 1
ATOM 2394 N N . ALA B 1 154 ? 19.384 38.476 42.317 1.00 26.00 172 ALA B N 1
ATOM 2395 C CA . ALA B 1 154 ? 18.672 39.031 43.466 1.00 29.17 172 ALA B CA 1
ATOM 2396 C C . ALA B 1 154 ? 19.001 40.509 43.579 1.00 27.02 172 ALA B C 1
ATOM 2397 O O . ALA B 1 154 ? 20.179 40.872 43.694 1.00 54.20 172 ALA B O 1
ATOM 2399 N N . LYS B 1 155 ? 17.976 41.359 43.573 1.00 37.45 173 LYS B N 1
ATOM 2400 C CA . LYS B 1 155 ? 18.233 42.765 43.832 1.00 34.40 173 LYS B CA 1
ATOM 2401 C C . LYS B 1 155 ? 18.515 42.947 45.321 1.00 31.97 173 LYS B C 1
ATOM 2402 O O . LYS B 1 155 ? 18.299 42.037 46.146 1.00 34.61 173 LYS B O 1
ATOM 2408 N N . ASN B 1 156 ? 19.060 44.112 45.656 1.00 33.34 174 ASN B N 1
ATOM 2409 C CA . ASN B 1 156 ? 19.370 44.429 47.043 1.00 38.26 174 ASN B CA 1
ATOM 2410 C C . ASN B 1 156 ? 18.149 44.260 47.932 1.00 40.60 174 ASN B C 1
ATOM 2411 O O . ASN B 1 156 ? 17.006 44.527 47.522 1.00 38.17 174 ASN B O 1
ATOM 2416 N N . VAL B 1 157 ? 18.395 43.857 49.179 1.00 36.49 175 VAL B N 1
ATOM 2417 C CA . VAL B 1 157 ? 17.280 43.681 50.117 1.00 39.80 175 VAL B CA 1
ATOM 2418 C C . VAL B 1 157 ? 16.880 45.040 50.684 1.00 40.56 175 VAL B C 1
ATOM 2419 O O . VAL B 1 157 ? 17.734 45.898 50.923 1.00 45.93 175 VAL B O 1
ATOM 2423 N N . THR B 1 158 ? 15.584 45.278 50.872 1.00 28.65 176 THR B N 1
ATOM 2424 C CA . THR B 1 158 ? 15.174 46.491 51.559 1.00 40.13 176 THR B CA 1
ATOM 2425 C C . THR B 1 158 ? 14.510 46.077 52.865 1.00 38.72 176 THR B C 1
ATOM 2426 O O . THR B 1 158 ? 13.971 44.973 52.970 1.00 29.39 176 THR B O 1
ATOM 2430 N N . LEU B 1 159 ? 14.615 46.954 53.871 1.00 34.63 177 LEU B N 1
ATOM 2431 C CA . LEU B 1 159 ? 14.235 46.684 55.251 1.00 30.19 177 LEU B CA 1
ATOM 2432 C C . LEU B 1 159 ? 13.527 47.892 55.811 1.00 39.33 177 LEU B C 1
ATOM 2433 O O . LEU B 1 159 ? 13.951 49.017 55.539 1.00 48.35 177 LEU B O 1
ATOM 2438 N N . ASP B 1 160 ? 12.510 47.673 56.650 1.00 36.85 178 ASP B N 1
ATOM 2439 C CA . ASP B 1 160 ? 11.919 48.744 57.440 1.00 40.18 178 ASP B CA 1
ATOM 2440 C C . ASP B 1 160 ? 12.661 48.807 58.771 1.00 51.39 178 ASP B C 1
ATOM 2441 O O . ASP B 1 160 ? 12.590 47.860 59.568 1.00 47.00 178 ASP B O 1
ATOM 2446 N N . ILE B 1 161 ? 13.417 49.895 58.981 1.00 50.83 179 ILE B N 1
ATOM 2447 C CA . ILE B 1 161 ? 14.138 50.151 60.227 1.00 51.33 179 ILE B CA 1
ATOM 2448 C C . ILE B 1 161 ? 13.618 51.432 60.851 1.00 49.21 179 ILE B C 1
ATOM 2449 O O . ILE B 1 161 ? 13.529 52.463 60.174 1.00 59.59 179 ILE B O 1
ATOM 2454 N N . GLN B 1 162 ? 13.238 51.358 62.129 1.00 62.46 180 GLN B N 1
ATOM 2455 C CA . GLN B 1 162 ? 12.631 52.500 62.801 1.00 63.65 180 GLN B CA 1
ATOM 2456 C C . GLN B 1 162 ? 13.114 52.634 64.236 1.00 51.50 180 GLN B C 1
ATOM 2457 O O . GLN B 1 162 ? 13.232 51.635 64.950 1.00 62.28 180 GLN B O 1
ATOM 2463 N N . GLU B 1 163 ? 13.406 53.872 64.649 1.00 73.35 181 GLU B N 1
ATOM 2464 C CA . GLU B 1 163 ? 13.706 54.182 66.047 1.00 66.26 181 GLU B CA 1
ATOM 2465 C C . GLU B 1 163 ? 12.422 54.459 66.799 1.00 62.30 181 GLU B C 1
ATOM 2466 O O . GLU B 1 163 ? 11.595 55.261 66.358 1.00 70.72 181 GLU B O 1
ATOM 2472 N N . VAL B 1 164 ? 12.289 53.845 67.957 1.00 61.84 182 VAL B N 1
ATOM 2473 C CA . VAL B 1 164 ? 11.090 53.954 68.767 1.00 81.57 182 VAL B CA 1
ATOM 2474 C C . VAL B 1 164 ? 11.454 54.482 70.147 1.00 77.75 182 VAL B C 1
ATOM 2475 O O . VAL B 1 164 ? 12.486 54.111 70.721 1.00 79.16 182 VAL B O 1
ATOM 2479 N N . ASP B 1 165 ? 10.584 55.321 70.690 1.00 87.71 183 ASP B N 1
ATOM 2480 C CA . ASP B 1 165 ? 10.828 55.933 71.985 1.00 86.36 183 ASP B CA 1
ATOM 2481 C C . ASP B 1 165 ? 10.547 54.953 73.113 1.00 85.06 183 ASP B C 1
ATOM 2482 O O . ASP B 1 165 ? 9.465 54.366 73.184 1.00 95.32 183 ASP B O 1
ATOM 2487 N N . CYS B 1 166 ? 11.523 54.774 73.992 1.00 92.83 184 CYS B N 1
ATOM 2488 C CA . CYS B 1 166 ? 11.296 54.030 75.225 1.00 91.32 184 CYS B CA 1
ATOM 2489 C C . CYS B 1 166 ? 10.620 54.980 76.207 1.00 88.91 184 CYS B C 1
ATOM 2490 O O . CYS B 1 166 ? 11.252 55.898 76.745 1.00 83.40 184 CYS B O 1
ATOM 2493 N N . ASN B 1 167 ? 9.305 54.792 76.411 1.00 108.04 185 ASN B N 1
ATOM 2494 C CA . ASN B 1 167 ? 8.584 55.646 77.348 1.00 121.89 185 ASN B CA 1
ATOM 2495 C C . ASN B 1 167 ? 7.631 54.866 78.254 1.00 121.20 185 ASN B C 1
ATOM 2496 O O . ASN B 1 167 ? 6.906 55.490 79.041 1.00 118.55 185 ASN B O 1
ATOM 2501 N N . LEU B 1 168 ? 7.704 53.536 78.273 1.00 115.81 186 LEU B N 1
ATOM 2502 C CA . LEU B 1 168 ? 6.921 52.725 79.190 1.00 101.64 186 LEU B CA 1
ATOM 2503 C C . LEU B 1 168 ? 7.879 51.929 80.058 1.00 102.96 186 LEU B C 1
ATOM 2504 O O . LEU B 1 168 ? 9.098 51.919 79.850 1.00 95.28 186 LEU B O 1
ATOM 2509 N N . GLU B 1 169 ? 7.303 51.216 81.009 1.00 113.55 187 GLU B N 1
ATOM 2510 C CA . GLU B 1 169 ? 8.077 50.389 81.911 1.00 111.00 187 GLU B CA 1
ATOM 2511 C C . GLU B 1 169 ? 7.432 49.020 82.032 1.00 130.31 187 GLU B C 1
ATOM 2512 O O . GLU B 1 169 ? 6.210 48.904 82.191 1.00 125.97 187 GLU B O 1
ATOM 2518 N N . HIS B 1 170 ? 8.259 47.976 81.958 1.00 133.50 188 HIS B N 1
ATOM 2519 C CA . HIS B 1 170 ? 7.743 46.587 82.092 1.00 126.68 188 HIS B CA 1
ATOM 2520 C C . HIS B 1 170 ? 8.398 45.927 83.310 1.00 129.45 188 HIS B C 1
ATOM 2521 O O . HIS B 1 170 ? 9.581 46.245 83.562 1.00 118.35 188 HIS B O 1
#

Solvent-accessible surface area: 16666 Å² total; per-residue (Å²): 72,103,7,54,2,71,9,52,34,126,9,20,75,130,109,62,29,147,74,130,24,77,117,47,178,34,61,7,134,0,17,4,0,3,97,10,112,4,69,92,125,44,114,104,19,149,2,30,0,45,4,18,0,20,0,123,10,57,94,46,55,48,1,16,0,91,39,4,68,2,45,3,32,3,51,0,88,41,127,113,0,75,0,38,4,37,17,52,12,40,68,34,83,44,81,25,7,58,20,10,3,21,6,49,0,30,124,106,32,21,151,7,59,12,136,17,22,20,160,84,72,25,4,80,2,66,70,38,14,60,37,55,0,93,2,58,2,11,0,16,0,71,13,90,0,93,4,98,1,40,2,112,40,3,30,0,28,9,101,72,64,88,38,120,182,214,43,50,0,80,8,56,33,130,13,18,78,131,108,58,28,143,75,113,45,81,109,73,161,28,60,8,136,0,17,3,0,3,96,9,102,3,72,97,132,48,110,73,18,165,4,36,0,46,6,22,0,39,11,126,8,50,94,44,49,44,12,12,0,94,31,6,63,2,36,2,37,2,49,0,85,39,95,120,0,100,0,61,3,48,12,34,16,37,71,31,88,39,74,16,8,73,26,9,2,16,6,31,0,24,139,143,41,37,154,14,61,13,134,14,23,30,145,75,63,20,4,83,2,71,71,38,16,79,38,57,0,93,2,66,0,36,3,25,0,75,12,104,1,98,3,99,3,56,3,130,39,2,27,0,26,16,92,83,54,103,46,127,176,158,222

Foldseek 3Di:
DWWKKFKDKDFQPDDTGIDIWDQDPLKTFDSQKGKWKDALVDFKIKIKMKMKIKDFAAAQKKKWKFAKKKKKKKKWADDWKKKKKKKWKAWVVDHTDIDMDMDTHHPGIDMDIDIDTGGGIRDMADHSGMTMMMMMMMMMMGHRHIIMMIMGTMIINMDMGGNDDD/DKKFKDWDFQPDDTGIGRWDQDPLKTWDSQKGKWKDALVDFKTKIKMKMKAKDFAAAQKKKWKFWKKKKKKKKWADDFKKKKKKKWKAWPPDDTDIDMDMDTYHHGIDMDIDIDTGGGIRDMAHGRGMTMMMMMMMMMMGGRHIIMMIMGTMIINMDMGGNDDDD

Sequence (331 aa):
AAGFVETAGNACEWTPGRYELSETEGRVRIPNGLYVKKEETSKIARGSCTFALTLKAPAGKKIVVRDSQQLISLRAYPQQTRRVKAEVEIFKAGSQGAKQTLEIVAAEKAEKTTQYVGQKDVLLETACGGSDILRGNLSATIIGEGKGRAFAKNVTLDIQEVDCNLEGFVETAGNACEWTPGRYELSETEGRVRIPNGLYVKKEETSKIARGSCTFALTLKAPAGKKIVVRDSQQLISLRAYPQQTRVKAEVEIFKAGSQGAKQTLEIVAAEKAEKTTQYVGQKDVLLETACGGSDILRRGNLSATIIGEGKGRAFAKNVTLDIQEVDCNLEH